Protein AF-A0A965PE40-F1 (afdb_monomer_lite)

Structure (mmCIF, N/CA/C/O backbone):
data_AF-A0A965PE40-F1
#
_entry.id   AF-A0A965PE40-F1
#
loop_
_atom_site.group_PDB
_atom_site.id
_atom_site.type_symbol
_atom_site.label_atom_id
_atom_site.label_alt_id
_atom_site.label_comp_id
_atom_site.label_asym_id
_atom_site.label_entity_id
_atom_site.label_seq_id
_atom_site.pdbx_PDB_ins_code
_atom_site.Cartn_x
_atom_site.Cartn_y
_atom_site.Cartn_z
_atom_site.occupancy
_atom_site.B_iso_or_equiv
_atom_site.auth_seq_id
_atom_site.auth_comp_id
_atom_site.auth_asym_id
_atom_site.auth_atom_id
_atom_site.pdbx_PDB_model_num
ATOM 1 N N . SER A 1 1 ? 13.606 -40.216 -6.455 1.00 33.75 1 SER A N 1
ATOM 2 C CA . SER A 1 1 ? 15.062 -40.008 -6.397 1.00 33.75 1 SER A CA 1
ATOM 3 C C . SER A 1 1 ? 15.346 -38.527 -6.291 1.00 33.75 1 SER A C 1
ATOM 5 O O . SER A 1 1 ? 14.982 -37.797 -7.201 1.00 33.75 1 SER A O 1
ATOM 7 N N . ALA A 1 2 ? 15.899 -38.077 -5.164 1.00 34.16 2 ALA A N 1
ATOM 8 C CA . ALA A 1 2 ? 16.309 -36.691 -4.970 1.00 34.16 2 ALA A CA 1
ATOM 9 C C . ALA A 1 2 ? 17.642 -36.482 -5.692 1.00 34.16 2 ALA A C 1
ATOM 11 O O . ALA A 1 2 ? 18.663 -37.043 -5.298 1.00 34.16 2 ALA A O 1
ATOM 12 N N . THR A 1 3 ? 17.616 -35.742 -6.794 1.00 34.94 3 THR A N 1
ATOM 13 C CA . THR A 1 3 ? 18.822 -35.338 -7.509 1.00 34.94 3 THR A CA 1
ATOM 14 C C . THR A 1 3 ? 19.594 -34.391 -6.597 1.00 34.94 3 THR A C 1
ATOM 16 O O . THR A 1 3 ? 19.111 -33.303 -6.288 1.00 34.94 3 THR A O 1
ATOM 19 N N . ALA A 1 4 ? 20.764 -34.813 -6.119 1.00 36.50 4 ALA A N 1
ATOM 20 C CA . ALA A 1 4 ? 21.669 -33.935 -5.395 1.00 36.50 4 ALA A CA 1
ATOM 21 C C . ALA A 1 4 ? 22.080 -32.796 -6.339 1.00 36.50 4 ALA A C 1
ATOM 23 O O . ALA A 1 4 ? 22.764 -33.028 -7.336 1.00 36.50 4 ALA A O 1
ATOM 24 N N . ILE A 1 5 ? 21.608 -31.580 -6.065 1.00 51.47 5 ILE A N 1
ATOM 25 C CA . ILE A 1 5 ? 22.045 -30.384 -6.782 1.00 51.47 5 ILE A CA 1
ATOM 26 C C . ILE A 1 5 ? 23.513 -30.190 -6.406 1.00 51.47 5 ILE A C 1
ATOM 28 O O . ILE A 1 5 ? 23.823 -29.921 -5.246 1.00 51.47 5 ILE A O 1
ATOM 32 N N . ALA A 1 6 ? 24.417 -30.388 -7.365 1.00 49.59 6 ALA A N 1
ATOM 33 C CA . ALA A 1 6 ? 25.820 -30.052 -7.182 1.00 49.59 6 ALA A CA 1
ATOM 34 C C . ALA A 1 6 ? 25.908 -28.561 -6.830 1.00 49.59 6 ALA A C 1
ATOM 36 O O . ALA A 1 6 ? 25.465 -27.710 -7.599 1.00 49.59 6 ALA A O 1
ATOM 37 N N . THR A 1 7 ? 26.420 -28.246 -5.643 1.00 57.16 7 THR A N 1
ATOM 38 C CA . THR A 1 7 ? 26.628 -26.863 -5.214 1.00 57.16 7 THR A CA 1
ATOM 39 C C . THR A 1 7 ? 27.772 -26.263 -6.019 1.00 57.16 7 THR A C 1
ATOM 41 O O . THR A 1 7 ? 28.935 -26.592 -5.786 1.00 57.16 7 THR A O 1
ATOM 44 N N . GLU A 1 8 ? 27.433 -25.400 -6.973 1.00 68.88 8 GLU A N 1
ATOM 45 C CA . GLU A 1 8 ? 28.390 -24.525 -7.643 1.00 68.88 8 GLU A CA 1
ATOM 46 C C . GLU A 1 8 ? 29.081 -23.624 -6.594 1.00 68.88 8 GLU A C 1
ATOM 48 O O . GLU A 1 8 ? 28.417 -23.153 -5.661 1.00 68.88 8 GLU A O 1
ATOM 53 N N . PRO A 1 9 ? 30.406 -23.396 -6.673 1.00 79.56 9 PRO A N 1
ATOM 54 C CA . PRO A 1 9 ? 31.090 -22.497 -5.750 1.00 79.56 9 PRO A CA 1
ATOM 55 C C . PRO A 1 9 ? 30.528 -21.074 -5.852 1.00 79.56 9 PRO A C 1
ATOM 57 O O . PRO A 1 9 ? 30.419 -20.529 -6.946 1.00 79.56 9 PRO A O 1
ATOM 60 N N . ALA A 1 10 ? 30.259 -20.425 -4.714 1.00 77.31 10 ALA A N 1
ATOM 61 C CA . ALA A 1 10 ? 29.700 -19.066 -4.685 1.00 77.31 10 ALA A CA 1
ATOM 62 C C . ALA A 1 10 ? 30.517 -18.045 -5.504 1.00 77.31 10 ALA A C 1
ATOM 64 O O . ALA A 1 10 ? 29.945 -17.139 -6.103 1.00 77.31 10 ALA A O 1
ATOM 65 N N . ALA A 1 11 ? 31.843 -18.218 -5.569 1.00 76.88 11 ALA A N 1
ATOM 66 C CA . ALA A 1 11 ? 32.729 -17.389 -6.384 1.00 76.88 11 ALA A CA 1
ATOM 67 C C . ALA A 1 11 ? 32.366 -17.434 -7.878 1.00 76.88 11 ALA A C 1
ATOM 69 O O . ALA A 1 11 ? 32.306 -16.394 -8.521 1.00 76.88 11 ALA A O 1
ATOM 70 N N . GLN A 1 12 ? 32.034 -18.614 -8.406 1.00 82.50 12 GLN A N 1
ATOM 71 C CA . GLN A 1 12 ? 31.667 -18.790 -9.810 1.00 82.50 12 GLN A CA 1
ATOM 72 C C . GLN A 1 12 ? 30.329 -18.106 -10.135 1.00 82.50 12 GLN A C 1
ATOM 74 O O . GLN A 1 12 ? 30.202 -17.443 -11.164 1.00 82.50 12 GLN A O 1
ATOM 79 N N . THR A 1 13 ? 29.353 -18.186 -9.224 1.00 82.12 13 THR A N 1
ATOM 80 C CA . THR A 1 13 ? 28.073 -17.472 -9.359 1.00 82.12 13 THR A CA 1
ATOM 81 C C . THR A 1 13 ? 28.263 -15.950 -9.331 1.00 82.12 13 THR A C 1
ATOM 83 O O . THR A 1 13 ? 27.666 -15.241 -10.142 1.00 82.12 13 THR A O 1
ATOM 86 N N . ILE A 1 14 ? 29.111 -15.441 -8.430 1.00 83.69 14 ILE A N 1
ATOM 87 C CA . ILE A 1 14 ? 29.433 -14.008 -8.326 1.00 83.69 14 ILE A CA 1
ATOM 88 C C . ILE A 1 14 ? 30.148 -13.520 -9.592 1.00 83.69 14 ILE A C 1
ATOM 90 O O . ILE A 1 14 ? 29.785 -12.480 -10.143 1.00 83.69 14 ILE A O 1
ATOM 94 N N . ASP A 1 15 ? 31.122 -14.280 -10.092 1.00 84.69 15 ASP A N 1
ATOM 95 C CA . ASP A 1 15 ? 31.857 -13.938 -11.310 1.00 84.69 15 ASP A CA 1
ATOM 96 C C . ASP A 1 15 ? 30.938 -13.853 -12.531 1.00 84.69 15 ASP A C 1
ATOM 98 O O . ASP A 1 15 ? 31.086 -12.940 -13.351 1.00 84.69 15 ASP A O 1
ATOM 102 N N . TRP A 1 16 ? 29.958 -14.755 -12.631 1.00 84.62 16 TRP A N 1
ATOM 103 C CA . TRP A 1 16 ? 28.952 -14.718 -13.689 1.00 84.62 16 TRP A CA 1
ATOM 104 C C . TRP A 1 16 ? 28.072 -13.464 -13.611 1.00 84.62 16 TRP A C 1
ATOM 106 O O . TRP A 1 16 ? 27.898 -12.783 -14.621 1.00 84.62 16 TRP A O 1
ATOM 116 N N . MET A 1 17 ? 27.579 -13.099 -12.420 1.00 85.81 17 MET A N 1
ATOM 117 C CA . MET A 1 17 ? 26.791 -11.870 -12.236 1.00 85.81 17 MET A CA 1
ATOM 118 C C . MET A 1 17 ? 27.599 -10.610 -12.572 1.00 85.81 17 MET A C 1
ATOM 120 O O . MET A 1 17 ? 27.109 -9.733 -13.277 1.00 85.81 17 MET A O 1
ATOM 124 N N . ASN A 1 18 ? 28.865 -10.547 -12.154 1.00 84.88 18 ASN A N 1
ATOM 125 C CA . ASN A 1 18 ? 29.752 -9.427 -12.476 1.00 84.88 18 ASN A CA 1
ATOM 126 C C . ASN A 1 18 ? 30.078 -9.347 -13.977 1.00 84.88 18 ASN A C 1
ATOM 128 O O . ASN A 1 18 ? 30.309 -8.265 -14.514 1.00 84.88 18 ASN A O 1
ATOM 132 N N . ALA A 1 19 ? 30.127 -10.483 -14.678 1.00 86.00 19 ALA A N 1
ATOM 133 C CA . ALA A 1 19 ? 30.361 -10.505 -16.120 1.00 86.00 19 ALA A CA 1
ATOM 134 C C . ALA A 1 19 ? 29.195 -9.907 -16.919 1.00 86.00 19 ALA A C 1
ATOM 136 O O . ALA A 1 19 ? 29.431 -9.330 -17.979 1.00 86.00 19 ALA A O 1
ATOM 137 N N . ILE A 1 20 ? 27.966 -10.024 -16.413 1.00 86.38 20 ILE A N 1
ATOM 138 C CA . ILE A 1 20 ? 26.777 -9.408 -17.011 1.00 86.38 20 ILE A CA 1
ATOM 139 C C . ILE A 1 20 ? 26.869 -7.887 -16.936 1.00 86.38 20 ILE A C 1
ATOM 141 O O . ILE A 1 20 ? 26.683 -7.228 -17.954 1.00 86.38 20 ILE A O 1
ATOM 145 N N . ASP A 1 21 ? 27.199 -7.353 -15.760 1.00 84.25 21 ASP A N 1
ATOM 146 C CA . ASP A 1 21 ? 27.329 -5.910 -15.534 1.00 84.25 21 ASP A CA 1
ATOM 147 C C . ASP A 1 21 ? 28.381 -5.291 -16.467 1.00 84.25 21 ASP A C 1
ATOM 149 O O . ASP A 1 21 ? 28.086 -4.373 -17.227 1.00 84.25 21 ASP A O 1
ATOM 153 N N . ARG A 1 22 ? 29.572 -5.902 -16.544 1.00 85.19 22 ARG A N 1
ATOM 154 C CA . ARG A 1 22 ? 30.643 -5.456 -17.454 1.00 85.19 22 ARG A CA 1
ATOM 155 C C . ARG A 1 22 ? 30.243 -5.449 -18.931 1.00 85.19 22 ARG A C 1
ATOM 157 O O . ARG A 1 22 ? 30.749 -4.634 -19.692 1.00 85.19 22 ARG A O 1
ATOM 164 N N . ARG A 1 23 ? 29.373 -6.371 -19.350 1.00 89.19 23 ARG A N 1
ATOM 165 C CA . ARG A 1 23 ? 28.920 -6.487 -20.745 1.00 89.19 23 ARG A CA 1
ATOM 166 C C . ARG A 1 23 ? 27.734 -5.592 -21.078 1.00 89.19 23 ARG A C 1
ATOM 168 O O . ARG A 1 23 ? 27.427 -5.444 -22.258 1.00 89.19 23 ARG A O 1
ATOM 175 N N . ALA A 1 24 ? 27.059 -5.019 -20.083 1.00 90.00 24 ALA A N 1
ATOM 176 C CA . ALA A 1 24 ? 25.873 -4.205 -20.315 1.00 90.00 24 ALA A CA 1
ATOM 177 C C . ALA A 1 24 ? 26.191 -3.005 -21.222 1.00 90.00 24 ALA A C 1
ATOM 179 O O . ALA A 1 24 ? 25.500 -2.799 -22.219 1.00 90.00 24 ALA A O 1
ATOM 180 N N . ASP A 1 25 ? 27.283 -2.290 -20.943 1.00 90.25 25 ASP A N 1
ATOM 181 C CA . ASP A 1 25 ? 27.706 -1.130 -21.736 1.00 90.25 25 ASP A CA 1
ATOM 182 C C . ASP A 1 25 ? 28.094 -1.508 -23.171 1.00 90.25 25 ASP A C 1
ATOM 184 O O . ASP A 1 25 ? 27.721 -0.811 -24.115 1.00 90.25 25 ASP A O 1
ATOM 188 N N . GLU A 1 26 ? 28.781 -2.639 -23.357 1.00 90.75 26 GLU A N 1
ATOM 189 C CA . GLU A 1 26 ? 29.145 -3.155 -24.685 1.00 90.75 26 GLU A CA 1
ATOM 190 C C . GLU A 1 26 ? 27.895 -3.488 -25.514 1.00 90.75 26 GLU A C 1
ATOM 192 O O . GLU A 1 26 ? 27.811 -3.139 -26.693 1.00 90.75 26 GLU A O 1
ATOM 197 N N . ILE A 1 27 ? 26.896 -4.127 -24.892 1.00 91.94 27 ILE A N 1
ATOM 198 C CA . ILE A 1 27 ? 25.618 -4.442 -25.542 1.00 91.94 27 ILE A CA 1
ATOM 199 C C . ILE A 1 27 ? 24.896 -3.152 -25.935 1.00 91.94 27 ILE A C 1
ATOM 201 O O . ILE A 1 27 ? 24.440 -3.050 -27.071 1.00 91.94 27 ILE A O 1
ATOM 205 N N . ILE A 1 28 ? 24.820 -2.167 -25.030 1.00 93.50 28 ILE A N 1
ATOM 206 C CA . ILE A 1 28 ? 24.155 -0.876 -25.269 1.00 93.50 28 ILE A CA 1
ATOM 207 C C . ILE A 1 28 ? 24.818 -0.122 -26.427 1.00 93.50 28 ILE A C 1
ATOM 209 O O . ILE A 1 28 ? 24.119 0.383 -27.305 1.00 93.50 28 ILE A O 1
ATOM 213 N N . GLN A 1 29 ? 26.151 -0.070 -26.457 1.00 94.75 29 GLN A N 1
ATOM 214 C CA . GLN A 1 29 ? 26.907 0.608 -27.515 1.00 94.75 29 GLN A CA 1
ATOM 215 C C . GLN A 1 29 ? 26.738 -0.056 -28.882 1.00 94.75 29 GLN A C 1
ATOM 217 O O . GLN A 1 29 ? 26.751 0.641 -29.892 1.00 94.75 29 GLN A O 1
ATOM 222 N N . ALA A 1 30 ? 26.545 -1.377 -28.921 1.00 93.88 30 ALA A N 1
ATOM 223 C CA . ALA A 1 30 ? 26.338 -2.117 -30.160 1.00 93.88 30 ALA A CA 1
ATOM 224 C C . ALA A 1 30 ? 24.904 -2.007 -30.715 1.00 93.88 30 ALA A C 1
ATOM 226 O O . ALA A 1 30 ? 24.696 -2.344 -31.878 1.00 93.88 30 ALA A O 1
ATOM 227 N N . LEU A 1 31 ? 23.913 -1.549 -29.932 1.00 94.81 31 LEU A N 1
ATOM 228 C CA . LEU A 1 31 ? 22.501 -1.486 -30.357 1.00 94.81 31 LEU A CA 1
ATOM 229 C C . LEU A 1 31 ? 22.252 -0.733 -31.679 1.00 94.81 31 LEU A C 1
ATOM 231 O O . LEU A 1 31 ? 21.435 -1.224 -32.454 1.00 94.81 31 LEU A O 1
ATOM 235 N N . PRO A 1 32 ? 22.910 0.407 -31.989 1.00 96.00 32 PRO A N 1
ATOM 236 C CA . PRO A 1 32 ? 22.674 1.131 -33.242 1.00 96.00 32 PRO A CA 1
ATOM 237 C C . PRO A 1 32 ? 23.040 0.340 -34.505 1.00 96.00 32 PRO A C 1
ATOM 239 O O . PRO A 1 32 ? 22.549 0.659 -35.584 1.00 96.00 32 PRO A O 1
ATOM 242 N N . GLU A 1 33 ? 23.909 -0.665 -34.378 1.00 95.62 33 GLU A N 1
ATOM 243 C CA . GLU A 1 33 ? 24.370 -1.510 -35.486 1.00 95.62 33 GLU A CA 1
ATOM 244 C C . GLU A 1 33 ? 23.540 -2.796 -35.631 1.00 95.62 33 GLU A C 1
ATOM 246 O O . GLU A 1 33 ? 23.757 -3.575 -36.559 1.00 95.62 33 GLU A O 1
ATOM 251 N N . ARG A 1 34 ? 22.595 -3.035 -34.714 1.00 95.00 34 ARG A N 1
ATOM 252 C CA . ARG A 1 34 ? 21.732 -4.218 -34.701 1.00 95.00 34 ARG A CA 1
ATOM 253 C C . ARG A 1 34 ? 20.476 -4.003 -35.529 1.00 95.00 34 ARG A C 1
ATOM 255 O O . ARG A 1 34 ? 19.959 -2.895 -35.658 1.00 95.00 34 ARG A O 1
ATOM 262 N N . THR A 1 35 ? 19.955 -5.101 -36.051 1.00 96.88 35 THR A N 1
ATOM 263 C CA . THR A 1 35 ? 18.633 -5.131 -36.677 1.00 96.88 35 THR A CA 1
ATOM 264 C C . THR A 1 35 ? 17.526 -4.946 -35.636 1.00 96.88 35 THR A C 1
ATOM 266 O O . THR A 1 35 ? 17.712 -5.211 -34.449 1.00 96.88 35 THR A O 1
ATOM 269 N N . GLU A 1 36 ? 16.343 -4.515 -36.077 1.00 95.00 36 GLU A N 1
ATOM 270 C CA . GLU A 1 36 ? 15.179 -4.355 -35.194 1.00 95.00 36 GLU A CA 1
ATOM 271 C C . GLU A 1 36 ? 14.802 -5.668 -34.485 1.00 95.00 36 GLU A C 1
ATOM 273 O O . GLU A 1 36 ? 14.504 -5.665 -33.291 1.00 95.00 36 GLU A O 1
ATOM 278 N N . GLU A 1 37 ? 14.889 -6.796 -35.194 1.00 95.94 37 GLU A N 1
ATOM 279 C CA . GLU A 1 37 ? 14.643 -8.132 -34.644 1.00 95.94 37 GLU A CA 1
ATOM 280 C C . GLU A 1 37 ? 15.636 -8.473 -33.522 1.00 95.94 37 GLU A C 1
ATOM 282 O O . GLU A 1 37 ? 15.218 -8.807 -32.413 1.00 95.94 37 GLU A O 1
ATOM 287 N N . GLU A 1 38 ? 16.940 -8.277 -33.749 1.00 94.00 38 GLU A N 1
ATOM 288 C CA . GLU A 1 38 ? 17.966 -8.480 -32.717 1.00 94.00 38 GLU A CA 1
ATOM 289 C C . GLU A 1 38 ? 17.752 -7.565 -31.502 1.00 94.00 38 GLU A C 1
ATOM 291 O O . GLU A 1 38 ? 17.915 -7.999 -30.361 1.00 94.00 38 GLU A O 1
ATOM 296 N N . VAL A 1 39 ? 17.360 -6.303 -31.709 1.00 95.00 39 VAL A N 1
ATOM 297 C CA . VAL A 1 39 ? 17.067 -5.368 -30.608 1.00 95.00 39 VAL A CA 1
ATOM 298 C C . VAL A 1 39 ? 15.892 -5.870 -29.762 1.00 95.00 39 VAL A C 1
ATOM 300 O O . VAL A 1 39 ? 15.946 -5.804 -28.529 1.00 95.00 39 VAL A O 1
ATOM 303 N N . LEU A 1 40 ? 14.843 -6.407 -30.391 1.00 91.69 40 LEU A N 1
ATOM 304 C CA . LEU A 1 40 ? 13.700 -6.991 -29.686 1.00 91.69 40 LEU A CA 1
ATOM 305 C C . LEU A 1 40 ? 14.086 -8.263 -28.916 1.00 91.69 40 LEU A C 1
ATOM 307 O O . LEU A 1 40 ? 13.674 -8.424 -27.762 1.00 91.69 40 LEU A O 1
ATOM 311 N N . GLU A 1 41 ? 14.907 -9.138 -29.497 1.00 91.19 41 GLU A N 1
ATOM 312 C CA . GLU A 1 41 ? 15.414 -10.339 -28.822 1.00 91.19 41 GLU A CA 1
ATOM 313 C C . GLU A 1 41 ? 16.302 -10.003 -27.617 1.00 91.19 41 GLU A C 1
ATOM 315 O O . GLU A 1 41 ? 16.133 -10.577 -26.532 1.00 91.19 41 GLU A O 1
ATOM 320 N N . ILE A 1 42 ? 17.206 -9.029 -27.772 1.00 91.88 42 ILE A N 1
ATOM 321 C CA . ILE A 1 42 ? 18.055 -8.518 -26.689 1.00 91.88 42 ILE A CA 1
ATOM 322 C C . ILE A 1 42 ? 17.179 -7.938 -25.576 1.00 91.88 42 ILE A C 1
ATOM 324 O O . ILE A 1 42 ? 17.382 -8.261 -24.404 1.00 91.88 42 ILE A O 1
ATOM 328 N N . ARG A 1 43 ? 16.156 -7.143 -25.920 1.00 91.19 43 ARG A N 1
ATOM 329 C CA . ARG A 1 43 ? 15.202 -6.586 -24.950 1.00 91.19 43 ARG A CA 1
ATOM 330 C C . ARG A 1 43 ? 14.480 -7.683 -24.167 1.00 91.19 43 ARG A C 1
ATOM 332 O O . ARG A 1 43 ? 14.412 -7.603 -22.941 1.00 91.19 43 ARG A O 1
ATOM 339 N N . ASN A 1 44 ? 13.950 -8.701 -24.842 1.00 85.81 44 ASN A N 1
ATOM 340 C CA . ASN A 1 44 ? 13.231 -9.800 -24.191 1.00 85.81 44 ASN A CA 1
ATOM 341 C C . ASN A 1 44 ? 14.158 -10.623 -23.279 1.00 85.81 44 ASN A C 1
ATOM 343 O O . ASN A 1 44 ? 13.788 -10.962 -22.153 1.00 85.81 44 ASN A O 1
ATOM 347 N N . SER A 1 45 ? 15.395 -10.864 -23.719 1.00 87.19 45 SER A N 1
ATOM 348 C CA . SER A 1 45 ? 16.419 -11.555 -22.927 1.00 87.19 45 SER A CA 1
ATOM 349 C C . SER A 1 45 ? 16.827 -10.752 -21.686 1.00 87.19 45 SER A C 1
ATOM 351 O O . SER A 1 45 ? 16.910 -11.306 -20.588 1.00 87.19 45 SER A O 1
ATOM 353 N N . ALA A 1 46 ? 17.008 -9.435 -21.826 1.00 88.81 46 ALA A N 1
ATOM 354 C CA . ALA A 1 46 ? 17.311 -8.538 -20.713 1.00 88.81 46 ALA A CA 1
ATOM 355 C C . ALA A 1 46 ? 16.167 -8.488 -19.684 1.00 88.81 46 ALA A C 1
ATOM 357 O O . ALA A 1 46 ? 16.422 -8.505 -18.479 1.00 88.81 46 ALA A O 1
ATOM 358 N N . ARG A 1 47 ? 14.903 -8.503 -20.134 1.00 85.38 47 ARG A N 1
ATOM 359 C CA . ARG A 1 47 ? 13.729 -8.584 -19.245 1.00 85.38 47 ARG A CA 1
ATOM 360 C C . ARG A 1 47 ? 13.700 -9.895 -18.453 1.00 85.38 47 ARG A C 1
ATOM 362 O O . ARG A 1 47 ? 13.540 -9.870 -17.231 1.00 85.38 47 ARG A O 1
ATOM 369 N N . ALA A 1 48 ? 13.933 -11.031 -19.113 1.00 83.50 48 ALA A N 1
ATOM 370 C CA . ALA A 1 48 ? 14.018 -12.334 -18.451 1.00 83.50 48 ALA A CA 1
ATOM 371 C C . ALA A 1 48 ? 15.157 -12.394 -17.416 1.00 83.50 48 ALA A C 1
ATOM 373 O O . ALA A 1 48 ? 14.976 -12.939 -16.322 1.00 83.50 48 ALA A O 1
ATOM 374 N N . LEU A 1 49 ? 16.308 -11.795 -17.733 1.00 86.62 49 LEU A N 1
ATOM 375 C CA . LEU A 1 49 ? 17.433 -11.672 -16.812 1.00 86.62 49 LEU A CA 1
ATOM 376 C C . LEU A 1 49 ? 17.089 -10.791 -15.603 1.00 86.62 49 LEU A C 1
ATOM 378 O O . LEU A 1 49 ? 17.336 -11.197 -14.469 1.00 86.62 49 LEU A O 1
ATOM 382 N N . GLY A 1 50 ? 16.471 -9.628 -15.825 1.00 88.06 50 GLY A N 1
ATOM 383 C CA . GLY A 1 50 ? 16.007 -8.748 -14.751 1.00 88.06 50 GLY A CA 1
ATOM 384 C C . GLY A 1 50 ? 15.034 -9.457 -13.808 1.00 88.06 50 GLY A C 1
ATOM 385 O O . GLY A 1 50 ? 15.164 -9.345 -12.587 1.00 88.06 50 GLY A O 1
ATOM 386 N N . ARG A 1 51 ? 14.120 -10.268 -14.362 1.00 85.88 51 ARG A N 1
ATOM 387 C CA . ARG A 1 51 ? 13.215 -11.119 -13.579 1.00 85.88 51 ARG A CA 1
ATOM 388 C C . ARG A 1 51 ? 13.975 -12.111 -12.699 1.00 85.88 51 ARG A C 1
ATOM 390 O O . ARG A 1 51 ? 13.697 -12.221 -11.508 1.00 85.88 51 ARG A O 1
ATOM 397 N N . ALA A 1 52 ? 14.942 -12.827 -13.270 1.00 86.00 52 ALA A N 1
ATOM 398 C CA . ALA A 1 52 ? 15.760 -13.779 -12.524 1.00 86.00 52 ALA A CA 1
ATOM 399 C C . ALA A 1 52 ? 16.580 -13.094 -11.416 1.00 86.00 52 ALA A C 1
ATOM 401 O O . ALA A 1 52 ? 16.624 -13.593 -10.291 1.00 86.00 52 ALA A O 1
ATOM 402 N N . ALA A 1 53 ? 17.171 -11.934 -11.706 1.00 89.44 53 ALA A N 1
ATOM 403 C CA . ALA A 1 53 ? 18.015 -11.194 -10.775 1.00 89.44 53 ALA A CA 1
ATOM 404 C C . ALA A 1 53 ? 17.260 -10.785 -9.500 1.00 89.44 53 ALA A C 1
ATOM 406 O O . ALA A 1 53 ? 17.708 -11.107 -8.398 1.00 89.44 53 ALA A O 1
ATOM 407 N N . TRP A 1 54 ? 16.080 -10.160 -9.620 1.00 91.06 54 TRP A N 1
ATOM 408 C CA . TRP A 1 54 ? 15.330 -9.729 -8.430 1.00 91.06 54 TRP A CA 1
ATOM 409 C C . TRP A 1 54 ? 14.800 -10.908 -7.601 1.00 91.06 54 TRP A C 1
ATOM 411 O O . TRP A 1 54 ? 14.597 -10.788 -6.392 1.00 91.06 54 TRP A O 1
ATOM 421 N N . ARG A 1 55 ? 14.581 -12.073 -8.222 1.00 89.19 55 ARG A N 1
ATOM 422 C CA . ARG A 1 55 ? 14.196 -13.298 -7.505 1.00 89.19 55 ARG A CA 1
ATOM 423 C C . ARG A 1 55 ? 15.352 -13.871 -6.698 1.00 89.19 55 ARG A C 1
ATOM 425 O O . ARG A 1 55 ? 15.134 -14.334 -5.582 1.00 89.19 55 ARG A O 1
ATOM 432 N N . ILE A 1 56 ? 16.560 -13.853 -7.263 1.00 89.81 56 ILE A N 1
ATOM 433 C CA . ILE A 1 56 ? 17.774 -14.265 -6.552 1.00 89.81 56 ILE A CA 1
ATOM 434 C C . ILE A 1 56 ? 18.016 -13.322 -5.371 1.00 89.81 56 ILE A C 1
ATOM 436 O O . ILE A 1 56 ? 18.233 -13.802 -4.264 1.00 89.81 56 ILE A O 1
ATOM 440 N N . GLU A 1 57 ? 17.872 -12.007 -5.570 1.00 91.31 57 GLU A N 1
ATOM 441 C CA . GLU A 1 57 ? 17.890 -11.006 -4.491 1.00 91.31 57 GLU A CA 1
ATOM 442 C C . GLU A 1 57 ? 16.893 -11.379 -3.375 1.00 91.31 57 GLU A C 1
ATOM 444 O O . GLU A 1 57 ? 17.267 -11.468 -2.207 1.00 91.31 57 GLU A O 1
ATOM 449 N N . ALA A 1 58 ? 15.644 -11.701 -3.731 1.00 90.88 58 ALA A N 1
ATOM 450 C CA . ALA A 1 58 ? 14.619 -12.099 -2.767 1.00 90.88 58 ALA A CA 1
ATOM 451 C C . ALA A 1 58 ? 14.948 -13.390 -1.994 1.00 90.88 58 ALA A C 1
ATOM 453 O O . ALA A 1 58 ? 14.671 -13.481 -0.795 1.00 90.88 58 ALA A O 1
ATOM 454 N N . ALA A 1 59 ? 15.557 -14.374 -2.660 1.00 89.12 59 ALA A N 1
ATOM 455 C CA . ALA A 1 59 ? 16.019 -15.608 -2.029 1.00 89.12 59 ALA A CA 1
ATOM 456 C C . ALA A 1 59 ? 17.210 -15.366 -1.088 1.00 89.12 59 ALA A C 1
ATOM 458 O O . ALA A 1 59 ? 17.246 -15.912 0.017 1.00 89.12 59 ALA A O 1
ATOM 459 N N . CYS A 1 60 ? 18.155 -14.509 -1.485 1.00 89.94 60 CYS A N 1
ATOM 460 C CA . CYS A 1 60 ? 19.262 -14.079 -0.635 1.00 89.94 60 CYS A CA 1
ATOM 461 C C . CYS A 1 60 ? 18.746 -13.386 0.632 1.00 89.94 60 CYS A C 1
ATOM 463 O O . CYS A 1 60 ? 19.168 -13.749 1.729 1.00 89.94 60 CYS A O 1
ATOM 465 N N . ASP A 1 61 ? 17.786 -12.467 0.507 1.00 89.62 61 ASP A N 1
ATOM 466 C CA . ASP A 1 61 ? 17.186 -11.775 1.653 1.00 89.62 61 ASP A CA 1
ATOM 467 C C . ASP A 1 61 ? 16.444 -12.729 2.597 1.00 89.62 61 ASP A C 1
ATOM 469 O O . ASP A 1 61 ? 16.555 -12.609 3.820 1.00 89.62 61 ASP A O 1
ATOM 473 N N . ALA A 1 62 ? 15.732 -13.725 2.061 1.00 87.81 62 ALA A N 1
ATOM 474 C CA . ALA A 1 62 ? 15.129 -14.777 2.878 1.00 87.81 62 ALA A CA 1
ATOM 475 C C . ALA A 1 62 ? 16.189 -15.585 3.644 1.00 87.81 62 ALA A C 1
ATOM 477 O O . ALA A 1 62 ? 16.054 -15.771 4.856 1.00 87.81 62 ALA A O 1
ATOM 478 N N . ALA A 1 63 ? 17.270 -15.990 2.970 1.00 86.12 63 ALA A N 1
ATOM 479 C CA . ALA A 1 63 ? 18.374 -16.720 3.587 1.00 86.12 63 ALA A CA 1
ATOM 480 C C . ALA A 1 63 ? 19.102 -15.891 4.660 1.00 86.12 63 ALA A C 1
ATOM 482 O O . ALA A 1 63 ? 19.500 -16.435 5.693 1.00 86.12 63 ALA A O 1
ATOM 483 N N . ILE A 1 64 ? 19.254 -14.579 4.452 1.00 82.50 64 ILE A N 1
ATOM 484 C CA . ILE A 1 64 ? 19.776 -13.642 5.456 1.00 82.50 64 ILE A CA 1
ATOM 485 C C . ILE A 1 64 ? 18.863 -13.641 6.687 1.00 82.50 64 ILE A C 1
ATOM 487 O O . ILE A 1 64 ? 19.351 -13.848 7.799 1.00 82.50 64 ILE A O 1
ATOM 491 N N . LEU A 1 65 ? 17.545 -13.478 6.512 1.00 81.44 65 LEU A N 1
ATOM 492 C CA . LEU A 1 65 ? 16.596 -13.484 7.633 1.00 81.44 65 LEU A CA 1
ATOM 493 C C . LEU A 1 65 ? 16.597 -14.804 8.411 1.00 81.44 65 LEU A C 1
ATOM 495 O O . LEU A 1 65 ? 16.510 -14.784 9.640 1.00 81.44 65 LEU A O 1
ATOM 499 N N . ASP A 1 66 ? 16.709 -15.944 7.729 1.00 80.44 66 ASP A N 1
ATOM 500 C CA . ASP A 1 66 ? 16.733 -17.249 8.395 1.00 80.44 66 ASP A CA 1
ATOM 501 C C . ASP A 1 66 ? 18.009 -17.472 9.208 1.00 80.44 66 ASP A C 1
ATOM 503 O O . ASP A 1 66 ? 17.943 -18.035 10.302 1.00 80.44 66 ASP A O 1
ATOM 507 N N . ARG A 1 67 ? 19.153 -16.956 8.741 1.00 71.50 67 ARG A N 1
ATOM 508 C CA . ARG A 1 67 ? 20.421 -16.969 9.495 1.00 71.50 67 ARG A CA 1
ATOM 509 C C . ARG A 1 67 ? 20.391 -16.054 10.720 1.00 71.50 67 ARG A C 1
ATOM 511 O O . ARG A 1 67 ? 21.094 -16.317 11.690 1.00 71.50 67 ARG A O 1
ATOM 518 N N . VAL A 1 68 ? 19.580 -14.998 10.680 1.00 66.75 68 VAL A N 1
ATOM 519 C CA . VAL A 1 68 ? 19.441 -14.004 11.755 1.00 66.75 68 VAL A CA 1
ATOM 520 C C . VAL A 1 68 ? 18.474 -14.454 12.868 1.00 66.75 68 VAL A C 1
ATOM 522 O O . VAL A 1 68 ? 18.468 -13.867 13.951 1.00 66.75 68 VAL A O 1
ATOM 525 N N . ARG A 1 69 ? 17.670 -15.513 12.669 1.00 56.75 69 ARG A N 1
ATOM 526 C CA . ARG A 1 69 ? 16.738 -16.028 13.694 1.00 56.75 69 ARG A CA 1
ATOM 527 C C . ARG A 1 69 ? 17.470 -16.486 14.968 1.00 56.75 69 ARG A C 1
ATOM 529 O O . ARG A 1 69 ? 17.923 -17.623 15.078 1.00 56.75 69 ARG A O 1
ATOM 536 N N . LEU A 1 70 ? 17.508 -15.621 15.981 1.00 52.81 70 LEU A N 1
ATOM 537 C CA . LEU A 1 70 ? 17.930 -15.962 17.341 1.00 52.81 70 LEU A CA 1
ATOM 538 C C . LEU A 1 70 ? 16.830 -16.716 18.099 1.00 52.81 70 LEU A C 1
ATOM 540 O O . LEU A 1 70 ? 15.641 -16.425 17.971 1.00 52.81 70 LEU A O 1
ATOM 544 N N . LYS A 1 71 ? 17.241 -17.666 18.950 1.00 45.44 71 LYS A N 1
ATOM 545 C CA . LYS A 1 71 ? 16.371 -18.371 19.905 1.00 45.44 71 LYS A CA 1
ATOM 546 C C . LYS A 1 71 ? 15.879 -17.397 20.988 1.00 45.44 71 LYS A C 1
ATOM 548 O O . LYS A 1 71 ? 16.488 -17.293 22.048 1.00 45.44 71 LYS A O 1
ATOM 553 N N . GLY A 1 72 ? 14.781 -16.686 20.740 1.00 47.41 72 GLY A N 1
ATOM 554 C CA . GLY A 1 72 ? 14.157 -15.785 21.714 1.00 47.41 72 GLY A CA 1
ATOM 555 C C . GLY A 1 72 ? 12.632 -15.795 21.612 1.00 47.41 72 GLY A C 1
ATOM 556 O O . GLY A 1 72 ? 12.077 -15.619 20.533 1.00 47.41 72 GLY A O 1
ATOM 557 N N . GLY A 1 73 ? 11.949 -16.039 22.734 1.00 44.53 73 GLY A N 1
ATOM 558 C CA . GLY A 1 73 ? 10.487 -16.113 22.809 1.00 44.53 73 GLY A CA 1
ATOM 559 C C . GLY A 1 73 ? 9.778 -14.757 22.692 1.00 44.53 73 GLY A C 1
ATOM 560 O O . GLY A 1 73 ? 10.351 -13.699 22.956 1.00 44.53 73 GLY A O 1
ATOM 561 N N . ARG A 1 74 ? 8.493 -14.815 22.320 1.00 39.50 74 ARG A N 1
ATOM 562 C CA . ARG A 1 74 ? 7.578 -13.674 22.144 1.00 39.50 74 ARG A CA 1
ATOM 563 C C . ARG A 1 74 ? 7.543 -12.793 23.409 1.00 39.50 74 ARG A C 1
ATOM 565 O O . ARG A 1 74 ? 7.213 -13.290 24.479 1.00 39.50 74 ARG A O 1
ATOM 572 N N . GLY A 1 75 ? 7.850 -11.495 23.279 1.00 49.34 75 GLY A N 1
ATOM 573 C CA . GLY A 1 75 ? 7.640 -10.485 24.335 1.00 49.34 75 GLY A CA 1
ATOM 574 C C . GLY A 1 75 ? 8.884 -9.802 24.923 1.00 49.34 75 GLY A C 1
ATOM 575 O O . GLY A 1 75 ? 8.727 -8.890 25.731 1.00 49.34 75 GLY A O 1
ATOM 576 N N . LYS A 1 76 ? 10.110 -10.172 24.528 1.00 48.31 76 LYS A N 1
ATOM 577 C CA . LYS A 1 76 ? 11.316 -9.442 24.959 1.00 48.31 76 LYS A CA 1
ATOM 578 C C . LYS A 1 76 ? 11.610 -8.260 24.029 1.00 48.31 76 LYS A C 1
ATOM 580 O O . LYS A 1 76 ? 11.743 -8.445 22.823 1.00 48.31 76 LYS A O 1
ATOM 585 N N . ARG A 1 77 ? 11.717 -7.050 24.595 1.00 45.12 77 ARG A N 1
ATOM 586 C CA . ARG A 1 77 ? 12.351 -5.904 23.924 1.00 45.12 77 ARG A CA 1
ATOM 587 C C . ARG A 1 77 ? 13.844 -6.191 23.819 1.00 45.12 77 ARG A C 1
ATOM 589 O O . ARG A 1 77 ? 14.455 -6.590 24.805 1.00 45.12 77 ARG A O 1
ATOM 596 N N . ASP A 1 78 ? 14.389 -6.005 22.627 1.00 48.28 78 ASP A N 1
ATOM 597 C CA . ASP A 1 78 ? 15.817 -6.115 22.364 1.00 48.28 78 ASP A CA 1
ATOM 598 C C . ASP A 1 78 ? 16.518 -4.869 22.912 1.00 48.28 78 ASP A C 1
ATOM 600 O O . ASP A 1 78 ? 16.442 -3.792 22.325 1.00 48.28 78 ASP A O 1
ATOM 604 N N . VAL A 1 79 ? 17.079 -4.999 24.113 1.00 50.66 79 VAL A N 1
ATOM 605 C CA . VAL A 1 79 ? 17.781 -3.916 24.819 1.00 50.66 79 VAL A CA 1
ATOM 606 C C . VAL A 1 79 ? 19.249 -3.842 24.386 1.00 50.66 79 VAL A C 1
ATOM 608 O O . VAL A 1 79 ? 19.846 -2.775 24.471 1.00 50.66 79 VAL A O 1
ATOM 611 N N . ASP A 1 80 ? 19.796 -4.942 23.861 1.00 56.12 80 ASP A N 1
ATOM 612 C CA . ASP A 1 80 ? 21.228 -5.105 23.592 1.00 56.12 80 ASP A CA 1
ATOM 613 C C . ASP A 1 80 ? 21.593 -4.936 22.100 1.00 56.12 80 ASP A C 1
ATOM 615 O O . ASP A 1 80 ? 22.742 -5.151 21.725 1.00 56.12 80 ASP A O 1
ATOM 619 N N . GLU A 1 81 ? 20.629 -4.576 21.240 1.00 54.41 81 GLU A N 1
ATOM 620 C CA . GLU A 1 81 ? 20.779 -4.515 19.770 1.00 54.41 81 GLU A CA 1
ATOM 621 C C . GLU A 1 81 ? 21.245 -5.843 19.139 1.00 54.41 81 GLU A C 1
ATOM 623 O O . GLU A 1 81 ? 21.926 -5.869 18.112 1.00 54.41 81 GLU A O 1
ATOM 628 N N . VAL A 1 82 ? 20.873 -6.973 19.743 1.00 56.22 82 VAL A N 1
ATOM 629 C CA . VAL A 1 82 ? 21.268 -8.313 19.275 1.00 56.22 82 VAL A CA 1
ATOM 630 C C . VAL A 1 82 ? 20.144 -8.974 18.470 1.00 56.22 82 VAL A C 1
ATOM 632 O O . VAL A 1 82 ? 20.369 -9.960 17.785 1.00 56.22 82 VAL A O 1
ATOM 635 N N . GLY A 1 83 ? 18.925 -8.449 18.511 1.00 62.62 83 GLY A N 1
ATOM 636 C CA . GLY A 1 83 ? 17.725 -9.021 17.910 1.00 62.62 83 GLY A CA 1
ATOM 637 C C . GLY A 1 83 ? 17.671 -8.971 16.382 1.00 62.62 83 GLY A C 1
ATOM 638 O O . GLY A 1 83 ? 18.458 -8.309 15.704 1.00 62.62 83 GLY A O 1
ATOM 639 N N . VAL A 1 84 ? 16.667 -9.668 15.833 1.00 65.25 84 VAL A N 1
ATOM 640 C CA . VAL A 1 84 ? 16.451 -9.807 14.381 1.00 65.25 84 VAL A CA 1
ATOM 641 C C . VAL A 1 84 ? 16.404 -8.445 13.685 1.00 65.25 84 VAL A C 1
ATOM 643 O O . VAL A 1 84 ? 17.051 -8.261 12.662 1.00 65.25 84 VAL A O 1
ATOM 646 N N . ASP A 1 85 ? 15.725 -7.459 14.274 1.00 68.19 85 ASP A N 1
ATOM 647 C CA . ASP A 1 85 ? 15.635 -6.110 13.707 1.00 68.19 85 ASP A CA 1
ATOM 648 C C . ASP A 1 85 ? 16.978 -5.367 13.672 1.00 68.19 85 ASP A C 1
ATOM 650 O O . ASP A 1 85 ? 17.242 -4.643 12.711 1.00 68.19 85 ASP A O 1
ATOM 654 N N . ALA A 1 86 ? 17.832 -5.525 14.685 1.00 70.75 86 ALA A N 1
ATOM 655 C CA . ALA A 1 86 ? 19.141 -4.876 14.727 1.00 70.75 86 ALA A CA 1
ATOM 656 C C . ALA A 1 86 ? 20.098 -5.492 13.696 1.00 70.75 86 ALA A C 1
ATOM 658 O O . ALA A 1 86 ? 20.747 -4.775 12.931 1.00 70.75 86 ALA A O 1
ATOM 659 N N . ALA A 1 87 ? 20.099 -6.821 13.588 1.00 71.75 87 ALA A N 1
ATOM 660 C CA . ALA A 1 87 ? 20.856 -7.541 12.571 1.00 71.75 87 ALA A CA 1
ATOM 661 C C . ALA A 1 87 ? 20.379 -7.208 11.145 1.00 71.75 87 ALA A C 1
ATOM 663 O O . ALA A 1 87 ? 21.204 -6.943 10.272 1.00 71.75 87 ALA A O 1
ATOM 664 N N . VAL A 1 88 ? 19.064 -7.124 10.908 1.00 77.62 88 VAL A N 1
ATOM 665 C CA . VAL A 1 88 ? 18.519 -6.695 9.608 1.00 77.62 88 VAL A CA 1
ATOM 666 C C . VAL A 1 88 ? 18.882 -5.245 9.303 1.00 77.62 88 VAL A C 1
ATOM 668 O O . VAL A 1 88 ? 19.227 -4.944 8.167 1.00 77.62 88 VAL A O 1
ATOM 671 N N . ARG A 1 89 ? 18.863 -4.339 10.291 1.00 79.81 89 ARG A N 1
ATOM 672 C CA . ARG A 1 89 ? 19.317 -2.948 10.100 1.00 79.81 89 ARG A CA 1
ATOM 673 C C . ARG A 1 89 ? 20.789 -2.864 9.726 1.00 79.81 89 ARG A C 1
ATOM 675 O O . ARG A 1 89 ? 21.126 -2.072 8.853 1.00 79.81 89 ARG A O 1
ATOM 682 N N . LYS A 1 90 ? 21.641 -3.677 10.353 1.00 80.75 90 LYS A N 1
ATOM 683 C CA . LYS A 1 90 ? 23.066 -3.742 10.023 1.00 80.75 90 LYS A CA 1
ATOM 684 C C . LYS A 1 90 ? 23.279 -4.213 8.584 1.00 80.75 90 LYS A C 1
ATOM 686 O O . LYS A 1 90 ? 23.946 -3.523 7.823 1.00 80.75 90 LYS A O 1
ATOM 691 N N . VAL A 1 91 ? 22.646 -5.320 8.193 1.00 81.12 91 VAL A N 1
ATOM 692 C CA . VAL A 1 91 ? 22.730 -5.832 6.815 1.00 81.12 91 VAL A CA 1
ATOM 693 C C . VAL A 1 91 ? 22.167 -4.821 5.811 1.00 81.12 91 VAL A C 1
ATOM 695 O O . VAL A 1 91 ? 22.773 -4.570 4.777 1.00 81.12 91 VAL A O 1
ATOM 698 N N . ALA A 1 92 ? 21.038 -4.183 6.126 1.00 82.94 92 ALA A N 1
ATOM 699 C CA . ALA A 1 92 ? 20.446 -3.152 5.279 1.00 82.94 92 ALA A CA 1
ATOM 700 C C . ALA A 1 92 ? 21.386 -1.953 5.079 1.00 82.94 92 ALA A C 1
ATOM 702 O O . ALA A 1 92 ? 21.504 -1.453 3.963 1.00 82.94 92 ALA A O 1
ATOM 703 N N . ALA A 1 93 ? 22.086 -1.527 6.136 1.00 84.94 93 ALA A N 1
ATOM 704 C CA . ALA A 1 93 ? 23.083 -0.465 6.058 1.00 84.94 93 ALA A CA 1
ATOM 705 C C . ALA A 1 93 ? 24.294 -0.869 5.200 1.00 84.94 93 ALA A C 1
ATOM 707 O O . ALA A 1 93 ? 24.736 -0.070 4.380 1.00 84.94 93 ALA A O 1
ATOM 708 N N . GLU A 1 94 ? 24.792 -2.102 5.341 1.00 86.94 94 GLU A N 1
ATOM 709 C CA . GLU A 1 94 ? 25.895 -2.637 4.525 1.00 86.94 94 GLU A CA 1
ATOM 710 C C . GLU A 1 94 ? 25.528 -2.731 3.034 1.00 86.94 94 GLU A C 1
ATOM 712 O O . GLU A 1 94 ? 26.357 -2.442 2.175 1.00 86.94 94 GLU A O 1
ATOM 717 N N . LEU A 1 95 ? 24.277 -3.083 2.725 1.00 83.56 95 LEU A N 1
ATOM 718 C CA . LEU A 1 95 ? 23.758 -3.188 1.356 1.00 83.56 95 LEU A CA 1
ATOM 719 C C . LEU A 1 95 ? 23.234 -1.857 0.784 1.00 83.56 95 LEU A C 1
ATOM 721 O O . LEU A 1 95 ? 22.862 -1.803 -0.386 1.00 83.56 95 LEU A O 1
ATOM 725 N N . GLY A 1 96 ? 23.161 -0.789 1.586 1.00 85.69 96 GLY A N 1
ATOM 726 C CA . GLY A 1 96 ? 22.630 0.510 1.157 1.00 85.69 96 GLY A CA 1
ATOM 727 C C . GLY A 1 96 ? 21.119 0.527 0.880 1.00 85.69 96 GLY A C 1
ATOM 728 O O . GLY A 1 96 ? 20.646 1.341 0.088 1.00 85.69 96 GLY A O 1
ATOM 729 N N . VAL A 1 97 ? 20.342 -0.353 1.520 1.00 85.56 97 VAL A N 1
ATOM 730 C CA . VAL A 1 97 ? 18.883 -0.465 1.338 1.00 85.56 97 VAL A CA 1
ATOM 731 C C . VAL A 1 97 ? 18.122 -0.195 2.635 1.00 85.56 97 VAL A C 1
ATOM 733 O O . VAL A 1 97 ? 18.672 -0.202 3.732 1.00 85.56 97 VAL A O 1
ATOM 736 N N . ALA A 1 98 ? 16.811 0.034 2.539 1.00 84.56 98 ALA A N 1
ATOM 737 C CA . ALA A 1 98 ? 15.965 0.110 3.725 1.00 84.56 98 ALA A CA 1
ATOM 738 C C . ALA A 1 98 ? 15.719 -1.299 4.311 1.00 84.56 98 ALA A C 1
ATOM 740 O O . ALA A 1 98 ? 15.434 -2.221 3.546 1.00 84.56 98 ALA A O 1
ATOM 741 N N . PRO A 1 99 ? 15.671 -1.478 5.648 1.00 80.00 99 PRO A N 1
ATOM 742 C CA . PRO A 1 99 ? 15.330 -2.763 6.282 1.00 80.00 99 PRO A CA 1
ATOM 743 C C . PRO A 1 99 ? 14.014 -3.370 5.778 1.00 80.00 99 PRO A C 1
ATOM 745 O O . PRO A 1 99 ? 13.865 -4.582 5.644 1.00 80.00 99 PRO A O 1
ATOM 748 N N . ARG A 1 100 ? 13.045 -2.506 5.449 1.00 83.81 100 ARG A N 1
ATOM 749 C CA . ARG A 1 100 ? 11.757 -2.902 4.871 1.00 83.81 100 ARG A CA 1
ATOM 750 C C . ARG A 1 100 ? 11.914 -3.637 3.538 1.00 83.81 100 ARG A C 1
ATOM 752 O O . ARG A 1 100 ? 11.108 -4.521 3.267 1.00 83.81 100 ARG A O 1
ATOM 759 N N . THR A 1 101 ? 12.906 -3.274 2.726 1.00 85.19 101 THR A N 1
ATOM 760 C CA . THR A 1 101 ? 13.187 -3.933 1.445 1.00 85.19 101 THR A CA 1
ATOM 761 C C . THR A 1 101 ? 13.554 -5.393 1.675 1.00 85.19 101 THR A C 1
ATOM 763 O O . THR A 1 101 ? 12.912 -6.253 1.084 1.00 85.19 101 THR A O 1
ATOM 766 N N . ILE A 1 102 ? 14.465 -5.672 2.615 1.00 84.00 102 ILE A N 1
ATOM 767 C CA . ILE A 1 102 ? 14.879 -7.038 2.981 1.00 84.00 102 ILE A CA 1
ATOM 768 C C . ILE A 1 102 ? 13.674 -7.858 3.458 1.00 84.00 102 ILE A C 1
ATOM 770 O O . ILE A 1 102 ? 13.427 -8.958 2.967 1.00 84.00 102 ILE A O 1
ATOM 774 N N . TYR A 1 103 ? 12.863 -7.306 4.368 1.00 84.50 103 TYR A N 1
ATOM 775 C CA . TYR A 1 103 ? 11.658 -7.988 4.852 1.00 84.50 103 TYR A CA 1
ATOM 776 C C . TYR A 1 103 ? 10.653 -8.287 3.738 1.00 84.50 103 TYR A C 1
ATOM 778 O O . TYR A 1 103 ? 10.110 -9.389 3.670 1.00 84.50 103 TYR A O 1
ATOM 786 N N . GLN A 1 104 ? 10.402 -7.316 2.860 1.00 86.62 104 GLN A N 1
ATOM 787 C CA . GLN A 1 104 ? 9.455 -7.474 1.762 1.00 86.62 104 GLN A CA 1
ATOM 788 C C . GLN A 1 104 ? 9.949 -8.503 0.740 1.00 86.62 104 GLN A C 1
ATOM 790 O O . GLN A 1 104 ? 9.176 -9.351 0.305 1.00 86.62 104 GLN A O 1
ATOM 795 N N . ASN A 1 105 ? 11.229 -8.452 0.386 1.00 91.06 105 ASN A N 1
ATOM 796 C CA . ASN A 1 105 ? 11.879 -9.388 -0.522 1.00 91.06 105 ASN A CA 1
ATOM 797 C C . ASN A 1 105 ? 11.814 -10.821 0.011 1.00 91.06 105 ASN A C 1
ATOM 799 O O . ASN A 1 105 ? 11.339 -11.722 -0.681 1.00 91.06 105 ASN A O 1
ATOM 803 N N . ALA A 1 106 ? 12.185 -11.015 1.275 1.00 88.00 106 ALA A N 1
ATOM 804 C CA . ALA A 1 106 ? 12.081 -12.313 1.916 1.00 88.00 106 ALA A CA 1
ATOM 805 C C . ALA A 1 106 ? 10.634 -12.824 1.961 1.00 88.00 106 ALA A C 1
ATOM 807 O O . ALA A 1 106 ? 10.389 -14.000 1.702 1.00 88.00 106 ALA A O 1
ATOM 808 N N . GLN A 1 107 ? 9.660 -11.952 2.247 1.00 86.50 107 GLN A N 1
ATOM 809 C CA . GLN A 1 107 ? 8.245 -12.324 2.244 1.00 86.50 107 GLN A CA 1
ATOM 810 C C . GLN A 1 107 ? 7.777 -12.767 0.852 1.00 86.50 107 GLN A C 1
ATOM 812 O O . GLN A 1 107 ? 7.059 -13.760 0.756 1.00 86.50 107 GLN A O 1
ATOM 817 N N . ILE A 1 108 ? 8.203 -12.087 -0.220 1.00 89.19 108 ILE A N 1
ATOM 818 C CA . ILE A 1 108 ? 7.923 -12.507 -1.604 1.00 89.19 108 ILE A CA 1
ATOM 819 C C . ILE A 1 108 ? 8.476 -13.915 -1.839 1.00 89.19 108 ILE A C 1
ATOM 821 O O . ILE A 1 108 ? 7.744 -14.788 -2.300 1.00 89.19 108 ILE A O 1
ATOM 825 N N . HIS A 1 109 ? 9.742 -14.157 -1.486 1.00 89.69 109 HIS A N 1
ATOM 826 C CA . HIS A 1 109 ? 10.366 -15.463 -1.693 1.00 89.69 109 HIS A CA 1
ATOM 827 C C . HIS A 1 109 ? 9.636 -16.585 -0.953 1.00 89.69 109 HIS A C 1
ATOM 829 O O . HIS A 1 109 ? 9.246 -17.573 -1.570 1.00 89.69 109 HIS A O 1
ATOM 835 N N . LYS A 1 110 ? 9.369 -16.392 0.339 1.00 87.12 110 LYS A N 1
ATOM 836 C CA . LYS A 1 110 ? 8.683 -17.382 1.177 1.00 87.12 110 LYS A CA 1
ATOM 837 C C . LYS A 1 110 ? 7.254 -17.652 0.719 1.00 87.12 110 LYS A C 1
ATOM 839 O O . LYS A 1 110 ? 6.811 -18.791 0.661 1.00 87.12 110 LYS A O 1
ATOM 844 N N . THR A 1 111 ? 6.539 -16.602 0.318 1.00 83.94 111 THR A N 1
ATOM 845 C CA . THR A 1 111 ? 5.129 -16.726 -0.073 1.00 83.94 111 THR A CA 1
ATOM 846 C C . THR A 1 111 ? 4.960 -17.394 -1.433 1.00 83.94 111 THR A C 1
ATOM 848 O O . THR A 1 111 ? 4.023 -18.172 -1.591 1.00 83.94 111 THR A O 1
ATOM 851 N N . PHE A 1 112 ? 5.833 -17.112 -2.409 1.00 85.19 112 PHE A N 1
ATOM 852 C CA . PHE A 1 112 ? 5.615 -17.515 -3.805 1.00 85.19 112 PHE A CA 1
ATOM 853 C C . PHE A 1 112 ? 6.622 -18.531 -4.358 1.00 85.19 112 PHE A C 1
ATOM 855 O O . PHE A 1 112 ? 6.309 -19.187 -5.348 1.00 85.19 112 PHE A O 1
ATOM 862 N N . PHE A 1 113 ? 7.816 -18.667 -3.770 1.00 84.31 113 PHE A N 1
ATOM 863 C CA . PHE A 1 113 ? 8.938 -19.381 -4.403 1.00 84.31 113 PHE A CA 1
ATOM 864 C C . PHE A 1 113 ? 9.636 -20.435 -3.525 1.00 84.31 113 PHE A C 1
ATOM 866 O O . PHE A 1 113 ? 10.345 -21.271 -4.076 1.00 84.31 113 PHE A O 1
ATOM 873 N N . GLU A 1 114 ? 9.461 -20.419 -2.200 1.00 77.31 114 GLU A N 1
ATOM 874 C CA . GLU A 1 114 ? 10.133 -21.346 -1.266 1.00 77.31 114 GLU A CA 1
ATOM 875 C C . GLU A 1 114 ? 9.699 -22.809 -1.470 1.00 77.31 114 GLU A C 1
ATOM 877 O O . GLU A 1 114 ? 10.539 -23.699 -1.571 1.00 77.31 114 GLU A O 1
ATOM 882 N N . GLU A 1 115 ? 8.394 -23.056 -1.614 1.00 64.69 115 GLU A N 1
ATOM 883 C CA . GLU A 1 115 ? 7.835 -24.408 -1.793 1.00 64.69 115 GLU A CA 1
ATOM 884 C C . GLU A 1 115 ? 7.627 -24.800 -3.264 1.00 64.69 115 GLU A C 1
ATOM 886 O O . GLU A 1 115 ? 7.311 -25.947 -3.578 1.00 64.69 115 GLU A O 1
ATOM 891 N N . THR A 1 116 ? 7.780 -23.856 -4.194 1.00 57.53 116 THR A N 1
ATOM 892 C CA . THR A 1 116 ? 7.499 -24.085 -5.615 1.00 57.53 116 THR A CA 1
ATOM 893 C C . THR A 1 116 ? 8.581 -23.413 -6.460 1.00 57.53 116 THR A C 1
ATOM 895 O O . THR A 1 116 ? 8.542 -22.197 -6.666 1.00 57.53 116 THR A O 1
ATOM 898 N N . PRO A 1 117 ? 9.567 -24.170 -6.981 1.00 57.06 117 PRO A N 1
ATOM 899 C CA . PRO A 1 117 ? 10.476 -23.639 -7.987 1.00 57.06 117 PRO A CA 1
ATOM 900 C C . PRO A 1 117 ? 9.641 -23.142 -9.172 1.00 57.06 117 PRO A C 1
ATOM 902 O O . PRO A 1 117 ? 8.769 -23.862 -9.639 1.00 57.06 117 PRO A O 1
ATOM 905 N N . GLU A 1 118 ? 9.909 -21.946 -9.700 1.00 51.84 118 GLU A N 1
ATOM 906 C CA . GLU A 1 118 ? 9.125 -21.312 -10.788 1.00 51.84 118 GLU A CA 1
ATOM 907 C C . GLU A 1 118 ? 8.866 -22.230 -11.985 1.00 51.84 118 GLU A C 1
ATOM 909 O O . GLU A 1 118 ? 7.814 -22.145 -12.606 1.00 51.84 118 GLU A O 1
ATOM 914 N N . ARG A 1 119 ? 9.785 -23.161 -12.270 1.00 48.34 119 ARG A N 1
ATOM 915 C CA . ARG A 1 119 ? 9.609 -24.166 -13.327 1.00 48.34 119 ARG A CA 1
ATOM 916 C C . ARG A 1 119 ? 8.410 -25.099 -13.103 1.00 48.34 119 ARG A C 1
ATOM 918 O O . ARG A 1 119 ? 7.902 -25.619 -14.085 1.00 48.34 119 ARG A O 1
ATOM 925 N N . ALA A 1 120 ? 7.959 -25.286 -11.863 1.00 45.66 120 ALA A N 1
ATOM 926 C CA . ALA A 1 120 ? 6.753 -26.029 -11.501 1.00 45.66 120 ALA A CA 1
ATOM 927 C C . ALA A 1 120 ? 5.485 -25.150 -11.487 1.00 45.66 120 ALA A C 1
ATOM 929 O O . ALA A 1 120 ? 4.401 -25.666 -11.717 1.00 45.66 120 ALA A O 1
ATOM 930 N N . CYS A 1 121 ? 5.601 -23.823 -11.330 1.00 43.31 121 CYS A N 1
ATOM 931 C CA . CYS A 1 121 ? 4.479 -22.890 -11.540 1.00 43.31 121 CYS A CA 1
ATOM 932 C C . CYS A 1 121 ? 4.149 -22.662 -13.029 1.00 43.31 121 CYS A C 1
ATOM 934 O O . CYS A 1 121 ? 3.206 -21.945 -13.351 1.00 43.31 121 CYS A O 1
ATOM 936 N N . ARG A 1 122 ? 4.922 -23.260 -13.948 1.00 48.09 122 ARG A N 1
ATOM 937 C CA . ARG A 1 122 ? 4.678 -23.226 -15.401 1.00 48.09 122 ARG A CA 1
ATOM 938 C C . ARG A 1 122 ? 3.451 -24.030 -15.835 1.00 48.09 122 ARG A C 1
ATOM 940 O O . ARG A 1 122 ? 3.056 -23.914 -16.987 1.00 48.09 122 ARG A O 1
ATOM 947 N N . SER A 1 123 ? 2.877 -24.849 -14.949 1.00 41.31 123 SER A N 1
ATOM 948 C CA . SER A 1 123 ? 1.721 -25.703 -15.242 1.00 41.31 123 SER A CA 1
ATOM 949 C C . SER A 1 123 ? 0.414 -25.214 -14.617 1.00 41.31 123 SER A C 1
ATOM 951 O O . SER A 1 123 ? -0.480 -26.027 -14.409 1.00 41.31 123 SER A O 1
ATOM 953 N N . ILE A 1 124 ? 0.282 -23.929 -14.270 1.00 44.28 124 ILE A N 1
ATOM 954 C CA . ILE A 1 124 ? -1.048 -23.398 -13.948 1.00 44.28 124 ILE A CA 1
ATOM 955 C C . ILE A 1 124 ? -1.794 -23.318 -15.282 1.00 44.28 124 ILE A C 1
ATOM 957 O O . ILE A 1 124 ? -1.470 -22.482 -16.124 1.00 44.28 124 ILE A O 1
ATOM 961 N N . GLU A 1 125 ? -2.721 -24.253 -15.485 1.00 41.59 125 GLU A N 1
ATOM 962 C CA . GLU A 1 125 ? -3.405 -24.591 -16.743 1.00 41.59 125 GLU A CA 1
ATOM 963 C C . GLU A 1 125 ? -4.193 -23.439 -17.413 1.00 41.59 125 GLU A C 1
ATOM 965 O O . GLU A 1 125 ? -4.767 -23.663 -18.469 1.00 41.59 125 GLU A O 1
ATOM 970 N N . ASP A 1 126 ? -4.154 -22.202 -16.897 1.00 43.06 126 ASP A N 1
ATOM 971 C CA . ASP A 1 126 ? -4.995 -21.074 -17.347 1.00 43.06 126 ASP A CA 1
ATOM 972 C C . ASP A 1 126 ? -4.279 -19.707 -17.475 1.00 43.06 126 ASP A C 1
ATOM 974 O O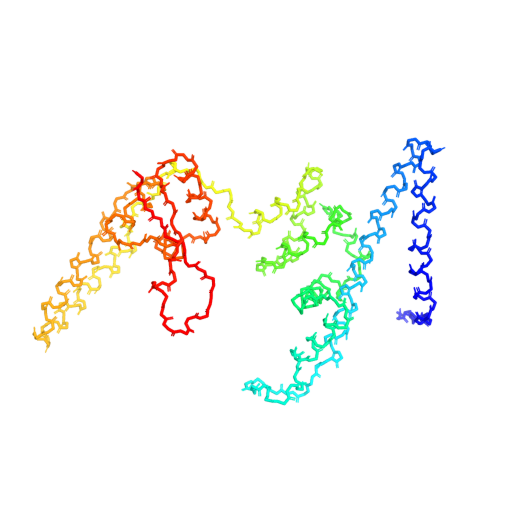 . ASP A 1 126 ? -4.921 -18.659 -17.559 1.00 43.06 126 ASP A O 1
ATOM 978 N N . GLY A 1 127 ? -2.945 -19.665 -17.502 1.00 46.38 127 GLY A N 1
ATOM 979 C CA . GLY A 1 127 ? -2.211 -18.413 -17.733 1.00 46.38 127 GLY A CA 1
ATOM 980 C C . GLY A 1 127 ? -0.869 -18.400 -17.027 1.00 46.38 127 GLY A C 1
ATOM 981 O O . GLY A 1 127 ? -0.780 -18.283 -15.806 1.00 46.38 127 GLY A O 1
ATOM 982 N N . THR A 1 128 ? 0.204 -18.527 -17.799 1.00 56.47 128 THR A N 1
ATOM 983 C CA . THR A 1 128 ? 1.565 -18.581 -17.271 1.00 56.47 128 THR A CA 1
ATOM 984 C C . THR A 1 128 ? 1.911 -17.298 -16.511 1.00 56.47 128 THR A C 1
ATOM 986 O O . THR A 1 128 ? 1.816 -16.198 -17.058 1.00 56.47 128 THR A O 1
ATOM 989 N N . LEU A 1 129 ? 2.420 -17.436 -15.277 1.00 59.72 129 LEU A N 1
ATOM 990 C CA . LEU A 1 129 ? 3.032 -16.339 -14.501 1.00 59.72 129 LEU A CA 1
ATOM 991 C C . LEU A 1 129 ? 4.187 -15.639 -15.252 1.00 59.72 129 LEU A C 1
ATOM 993 O O . LEU A 1 129 ? 4.653 -14.589 -14.814 1.00 59.72 129 LEU A O 1
ATOM 997 N N . ASP A 1 130 ? 4.632 -16.199 -16.382 1.00 58.78 130 ASP A N 1
ATOM 998 C CA . ASP A 1 130 ? 5.695 -15.692 -17.253 1.00 58.78 130 ASP A CA 1
ATOM 999 C C . ASP A 1 130 ? 5.489 -14.230 -17.688 1.00 58.78 130 ASP A C 1
ATOM 1001 O O . ASP A 1 130 ? 6.475 -13.521 -17.899 1.00 58.78 130 ASP A O 1
ATOM 1005 N N . HIS A 1 131 ? 4.243 -13.741 -17.748 1.00 65.81 131 HIS A N 1
ATOM 1006 C CA . HIS A 1 131 ? 3.940 -12.348 -18.100 1.00 65.81 131 HIS A CA 1
ATOM 1007 C C . HIS A 1 131 ? 4.066 -11.360 -16.923 1.00 65.81 131 HIS A C 1
ATOM 1009 O O . HIS A 1 131 ? 4.148 -10.147 -17.142 1.00 65.81 131 HIS A O 1
ATOM 1015 N N . LEU A 1 132 ? 4.105 -11.834 -15.673 1.00 81.50 132 LEU A N 1
ATOM 1016 C CA . LEU A 1 132 ? 4.281 -11.000 -14.476 1.00 81.50 132 LEU A CA 1
ATOM 1017 C C . LEU A 1 132 ? 5.770 -10.857 -14.148 1.00 81.50 132 LEU A C 1
ATOM 1019 O O . LEU A 1 132 ? 6.299 -11.446 -13.204 1.00 81.50 132 LEU A O 1
ATOM 1023 N N . GLU A 1 133 ? 6.468 -10.081 -14.967 1.00 81.00 133 GLU A N 1
ATOM 1024 C CA . GLU A 1 133 ? 7.922 -9.939 -14.880 1.00 81.00 133 GLU A CA 1
ATOM 1025 C C . GLU A 1 133 ? 8.361 -8.945 -13.803 1.00 81.00 133 GLU A C 1
ATOM 1027 O O . GLU A 1 133 ? 9.445 -9.058 -13.219 1.00 81.00 133 GLU A O 1
ATOM 1032 N N . GLU A 1 134 ? 7.502 -7.969 -13.528 1.00 88.12 134 GLU A N 1
ATOM 1033 C CA . GLU A 1 134 ? 7.753 -6.892 -12.595 1.00 88.12 134 GLU A CA 1
ATOM 1034 C C . GLU A 1 134 ? 7.518 -7.349 -11.144 1.00 88.12 134 GLU A C 1
ATOM 1036 O O . GLU A 1 134 ? 6.418 -7.755 -10.760 1.00 88.12 134 GLU A O 1
ATOM 1041 N N . LYS A 1 135 ? 8.538 -7.179 -10.289 1.00 91.31 135 LYS A N 1
ATOM 1042 C CA . LYS A 1 135 ? 8.496 -7.440 -8.832 1.00 91.31 135 LYS A CA 1
ATOM 1043 C C . LYS A 1 135 ? 7.293 -6.789 -8.131 1.00 91.31 135 LYS A C 1
ATOM 1045 O O . LYS A 1 135 ? 6.808 -7.290 -7.117 1.00 91.31 135 LYS A O 1
ATOM 1050 N N . GLU A 1 136 ? 6.800 -5.672 -8.663 1.00 90.25 136 GLU A N 1
ATOM 1051 C CA . GLU A 1 136 ? 5.663 -4.931 -8.111 1.00 90.25 136 GLU A CA 1
ATOM 1052 C C . GLU A 1 136 ? 4.337 -5.710 -8.143 1.00 90.25 136 GLU A C 1
ATOM 1054 O O . GLU A 1 136 ? 3.531 -5.518 -7.235 1.00 90.25 136 GLU A O 1
ATOM 1059 N N . PHE A 1 137 ? 4.118 -6.638 -9.086 1.00 91.69 137 PHE A N 1
ATOM 1060 C CA . PHE A 1 137 ? 2.926 -7.504 -9.061 1.00 91.69 137 PHE A CA 1
ATOM 1061 C C . PHE A 1 137 ? 2.902 -8.392 -7.812 1.00 91.69 137 PHE A C 1
ATOM 1063 O O . PHE A 1 137 ? 1.888 -8.486 -7.125 1.00 91.69 137 PHE A O 1
ATOM 1070 N N . TYR A 1 138 ? 4.050 -8.963 -7.449 1.00 91.81 138 TYR A N 1
ATOM 1071 C CA . TYR A 1 138 ? 4.206 -9.778 -6.244 1.00 91.81 138 TYR A CA 1
ATOM 1072 C C . TYR A 1 138 ? 4.036 -8.939 -4.976 1.00 91.81 138 TYR A C 1
ATOM 1074 O O . TYR A 1 138 ? 3.394 -9.367 -4.017 1.00 91.81 138 TYR A O 1
ATOM 1082 N N . LYS A 1 139 ? 4.559 -7.705 -4.972 1.00 90.50 139 LYS A N 1
ATOM 1083 C CA . LYS A 1 139 ? 4.358 -6.769 -3.857 1.00 90.50 139 LYS A CA 1
ATOM 1084 C C . LYS A 1 139 ? 2.894 -6.375 -3.679 1.00 90.50 139 LYS A C 1
ATOM 1086 O O . LYS A 1 139 ? 2.460 -6.246 -2.534 1.00 90.50 139 LYS A O 1
ATOM 1091 N N . ALA A 1 140 ? 2.167 -6.165 -4.776 1.00 86.50 140 ALA A N 1
ATOM 1092 C CA . ALA A 1 140 ? 0.738 -5.896 -4.740 1.00 86.50 140 ALA A CA 1
ATOM 1093 C C . ALA A 1 140 ? -0.011 -7.119 -4.193 1.00 86.50 140 ALA A C 1
ATOM 1095 O O . ALA A 1 140 ? -0.765 -6.983 -3.236 1.00 86.50 140 ALA A O 1
ATOM 1096 N N . ALA A 1 141 ? 0.274 -8.319 -4.703 1.00 86.00 141 ALA A N 1
ATOM 1097 C CA . ALA A 1 141 ? -0.372 -9.557 -4.268 1.00 86.00 141 ALA A CA 1
ATOM 1098 C C . ALA A 1 141 ? -0.185 -9.844 -2.764 1.00 86.00 141 ALA A C 1
ATOM 1100 O O . ALA A 1 141 ? -1.140 -10.229 -2.097 1.00 86.00 141 ALA A O 1
ATOM 1101 N N . LEU A 1 142 ? 0.993 -9.556 -2.186 1.00 86.19 142 LEU A N 1
ATOM 1102 C CA . LEU A 1 142 ? 1.248 -9.684 -0.736 1.00 86.19 142 LEU A CA 1
ATOM 1103 C C . LEU A 1 142 ? 0.332 -8.839 0.163 1.00 86.19 142 LEU A C 1
ATOM 1105 O O . LEU A 1 142 ? 0.355 -8.995 1.383 1.00 86.19 142 LEU A O 1
ATOM 1109 N N . ARG A 1 143 ? -0.415 -7.889 -0.402 1.00 81.88 143 ARG A N 1
ATOM 1110 C CA . ARG A 1 143 ? -1.370 -7.057 0.340 1.00 81.88 143 ARG A CA 1
ATOM 1111 C C . ARG A 1 143 ? -2.771 -7.657 0.396 1.00 81.88 143 ARG A C 1
ATOM 1113 O O . ARG A 1 143 ? -3.603 -7.118 1.118 1.00 81.88 143 ARG A O 1
ATOM 1120 N N . SER A 1 144 ? -3.013 -8.732 -0.344 1.00 74.06 144 SER A N 1
ATOM 1121 C CA . SER A 1 144 ? -4.266 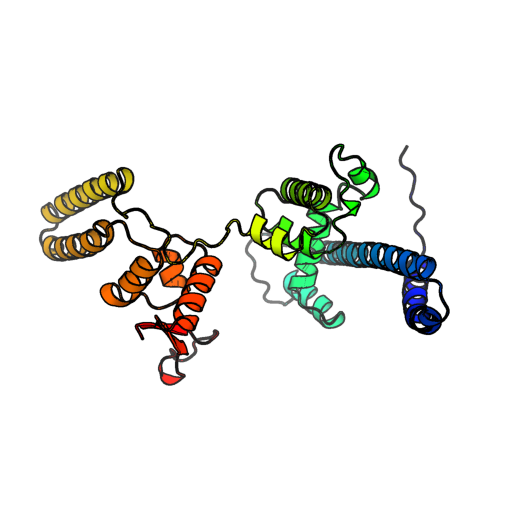-9.476 -0.330 1.00 74.06 144 SER A CA 1
ATOM 1122 C C . SER A 1 144 ? -4.282 -10.515 0.802 1.00 74.06 144 SER A C 1
ATOM 1124 O O . SER A 1 144 ? -3.212 -11.011 1.166 1.00 74.06 144 SER A O 1
ATOM 1126 N N . PRO A 1 145 ? -5.462 -10.875 1.347 1.00 69.44 145 PRO A N 1
ATOM 1127 C CA . PRO A 1 145 ? -5.613 -12.013 2.257 1.00 69.44 145 PRO A CA 1
ATOM 1128 C C . PRO A 1 145 ? -5.144 -13.338 1.647 1.00 69.44 145 PRO A C 1
ATOM 1130 O O . PRO A 1 145 ? -4.569 -14.150 2.364 1.00 69.44 145 PRO A O 1
ATOM 1133 N N . GLU A 1 146 ? -5.313 -13.499 0.328 1.00 75.94 146 GLU A N 1
ATOM 1134 C CA . GLU A 1 146 ? -4.921 -14.691 -0.437 1.00 75.94 146 GLU A CA 1
ATOM 1135 C C . GLU A 1 146 ? -3.905 -14.316 -1.537 1.00 75.94 146 GLU A C 1
ATOM 1137 O O . GLU A 1 146 ? -4.270 -14.114 -2.703 1.00 75.94 146 GLU A O 1
ATOM 1142 N N . PRO A 1 147 ? -2.605 -14.157 -1.203 1.00 78.00 147 PRO A N 1
ATOM 1143 C CA . PRO A 1 147 ? -1.609 -13.639 -2.140 1.00 78.00 147 PRO A CA 1
ATOM 1144 C C . PRO A 1 147 ? -1.413 -14.490 -3.397 1.00 78.00 147 PRO A C 1
ATOM 1146 O O . PRO A 1 147 ? -1.186 -13.933 -4.469 1.00 78.00 147 PRO A O 1
ATOM 1149 N N . ARG A 1 148 ? -1.482 -15.824 -3.289 1.00 81.50 148 ARG A N 1
ATOM 1150 C CA . ARG A 1 148 ? -1.261 -16.740 -4.425 1.00 81.50 148 ARG A CA 1
ATOM 1151 C C . ARG A 1 148 ? -2.394 -16.654 -5.445 1.00 81.50 148 ARG A C 1
ATOM 1153 O O . ARG A 1 148 ? -2.126 -16.342 -6.601 1.00 81.50 148 ARG A O 1
ATOM 1160 N N . GLU A 1 149 ? -3.639 -16.782 -4.993 1.00 76.31 149 GLU A N 1
ATOM 1161 C CA . GLU A 1 149 ? -4.828 -16.615 -5.843 1.00 76.31 149 GLU A CA 1
ATOM 1162 C C . GLU A 1 149 ? -4.879 -15.221 -6.485 1.00 76.31 149 GLU A C 1
ATOM 1164 O O . GLU A 1 149 ? -5.249 -15.052 -7.648 1.00 76.31 149 GLU A O 1
ATOM 1169 N N . THR A 1 150 ? -4.447 -14.196 -5.746 1.00 80.38 150 THR A N 1
ATOM 1170 C CA . THR A 1 150 ? -4.392 -12.822 -6.260 1.00 80.38 150 THR A CA 1
ATOM 1171 C C . THR A 1 150 ? -3.360 -12.667 -7.376 1.00 80.38 150 THR A C 1
ATOM 1173 O O . THR A 1 150 ? -3.612 -11.981 -8.367 1.00 80.38 150 THR A O 1
ATOM 1176 N N . LEU A 1 151 ? -2.202 -13.318 -7.247 1.00 85.56 151 LEU A N 1
ATOM 1177 C CA . LEU A 1 151 ? -1.174 -13.318 -8.283 1.00 85.56 151 LEU A CA 1
ATOM 1178 C C . LEU A 1 151 ? -1.639 -14.075 -9.540 1.00 85.56 151 LEU A C 1
ATOM 1180 O O . LEU A 1 151 ? -1.403 -13.614 -10.654 1.00 85.56 151 LEU A O 1
ATOM 1184 N N . GLU A 1 152 ? -2.353 -15.189 -9.375 1.00 82.94 152 GLU A N 1
ATOM 1185 C CA . GLU A 1 152 ? -2.983 -15.923 -10.483 1.00 82.94 152 GLU A CA 1
ATOM 1186 C C . GLU A 1 152 ? -4.051 -15.082 -11.191 1.00 82.94 152 GLU A C 1
ATOM 1188 O O . GLU A 1 152 ? -4.146 -15.074 -12.419 1.00 82.94 152 GLU A O 1
ATOM 1193 N N . HIS A 1 153 ? -4.836 -14.311 -10.436 1.00 80.56 153 HIS A N 1
ATOM 1194 C CA . HIS A 1 153 ? -5.769 -13.349 -11.011 1.00 80.56 153 HIS A CA 1
ATOM 1195 C C . HIS A 1 153 ? -5.047 -12.279 -11.846 1.00 80.56 153 HIS A C 1
ATOM 1197 O O . HIS A 1 153 ? -5.476 -12.001 -12.963 1.00 80.56 153 HIS A O 1
ATOM 1203 N N . PHE A 1 154 ? -3.919 -11.734 -11.377 1.00 87.75 154 PHE A N 1
ATOM 1204 C CA . PHE A 1 154 ? -3.113 -10.796 -12.171 1.00 87.75 154 PHE A CA 1
ATOM 1205 C C . PHE A 1 154 ? -2.584 -11.407 -13.464 1.00 87.75 154 PHE A C 1
ATOM 1207 O O . PHE A 1 154 ? -2.564 -10.731 -14.490 1.00 87.75 154 PHE A O 1
ATOM 1214 N N . ALA A 1 155 ? -2.161 -12.671 -13.426 1.00 85.12 155 ALA A N 1
ATOM 1215 C CA . ALA A 1 155 ? -1.669 -13.366 -14.608 1.00 85.12 155 ALA A CA 1
ATOM 1216 C C . ALA A 1 155 ? -2.775 -13.528 -15.657 1.00 85.12 155 ALA A C 1
ATOM 1218 O O . ALA A 1 155 ? -2.542 -13.217 -16.823 1.00 85.12 155 ALA A O 1
ATOM 1219 N N . ARG A 1 156 ? -3.990 -13.906 -15.233 1.00 82.19 156 ARG A N 1
ATOM 1220 C CA . ARG A 1 156 ? -5.168 -13.964 -16.114 1.00 82.19 156 ARG A CA 1
ATOM 1221 C C . ARG A 1 156 ? -5.510 -12.597 -16.706 1.00 82.19 156 ARG A C 1
ATOM 1223 O O . ARG A 1 156 ? -5.633 -12.483 -17.918 1.00 82.19 156 ARG A O 1
ATOM 1230 N N . GLN A 1 157 ? -5.559 -11.549 -15.881 1.00 82.38 157 GLN A N 1
ATOM 1231 C CA . GLN A 1 157 ? -5.822 -10.182 -16.352 1.00 82.38 157 GLN A CA 1
ATOM 1232 C C . GLN A 1 157 ? -4.782 -9.707 -17.377 1.00 82.38 157 GLN A C 1
ATOM 1234 O O . GLN A 1 157 ? -5.147 -9.070 -18.357 1.00 82.38 157 GLN A O 1
ATOM 1239 N N . LYS A 1 158 ? -3.499 -10.048 -17.197 1.00 85.38 158 LYS A N 1
ATOM 1240 C CA . LYS A 1 158 ? -2.434 -9.683 -18.144 1.00 85.38 158 LYS A CA 1
ATOM 1241 C C . LYS A 1 158 ? -2.419 -10.529 -19.419 1.00 85.38 158 LYS A C 1
ATOM 1243 O O . LYS A 1 158 ? -1.961 -10.057 -20.456 1.00 85.38 158 LYS A O 1
ATOM 1248 N N . ALA A 1 159 ? -2.888 -11.774 -19.345 1.00 84.25 159 ALA A N 1
ATOM 1249 C CA . ALA A 1 159 ? -3.079 -12.622 -20.518 1.00 84.25 159 ALA A CA 1
ATOM 1250 C C . ALA A 1 159 ? -4.258 -12.133 -21.381 1.00 84.25 159 ALA A C 1
ATOM 1252 O O . ALA A 1 159 ? -4.171 -12.164 -22.606 1.00 84.25 159 ALA A O 1
ATOM 1253 N N . GLU A 1 160 ? -5.330 -11.651 -20.744 1.00 81.31 160 GLU A N 1
ATOM 1254 C CA . GLU A 1 160 ? -6.494 -11.047 -21.408 1.00 81.31 160 GLU A CA 1
ATOM 1255 C C . GLU A 1 160 ? -6.195 -9.635 -21.945 1.00 81.31 160 GLU A C 1
ATOM 1257 O O . GLU A 1 160 ? -6.574 -9.311 -23.070 1.00 81.31 160 GLU A O 1
ATOM 1262 N N . ASP A 1 161 ? -5.488 -8.808 -21.169 1.00 82.12 161 ASP A N 1
ATOM 1263 C CA . ASP A 1 161 ? -5.041 -7.463 -21.542 1.00 82.12 161 ASP A CA 1
ATOM 1264 C C . ASP A 1 161 ? -3.518 -7.316 -21.352 1.00 82.12 161 ASP A C 1
ATOM 1266 O O . ASP A 1 161 ? -3.046 -7.078 -20.233 1.00 82.12 161 ASP A O 1
ATOM 1270 N N . PRO A 1 162 ? -2.722 -7.369 -22.440 1.00 85.44 162 PRO A N 1
ATOM 1271 C CA . PRO A 1 162 ? -1.273 -7.175 -22.376 1.00 85.44 162 PRO A CA 1
ATOM 1272 C C . PRO A 1 162 ? -0.823 -5.841 -21.751 1.00 85.44 162 PRO A C 1
ATOM 1274 O O . PRO A 1 162 ? 0.335 -5.728 -21.341 1.00 85.44 162 PRO A O 1
ATOM 1277 N N . ASN A 1 163 ? -1.705 -4.833 -21.665 1.00 84.88 163 ASN A N 1
ATOM 1278 C CA . ASN A 1 163 ? -1.421 -3.537 -21.042 1.00 84.88 163 ASN A CA 1
ATOM 1279 C C . ASN A 1 163 ? -1.722 -3.494 -19.538 1.00 84.88 163 ASN A C 1
ATOM 1281 O O . ASN A 1 163 ? -1.450 -2.467 -18.909 1.00 84.88 163 ASN A O 1
ATOM 1285 N N . PHE A 1 164 ? -2.237 -4.578 -18.946 1.00 84.44 164 PHE A N 1
ATOM 1286 C CA . PHE A 1 164 ? -2.491 -4.660 -17.511 1.00 84.44 164 PHE A CA 1
ATOM 1287 C C . PHE A 1 164 ? -1.219 -4.334 -16.719 1.00 84.44 164 PHE A C 1
ATOM 1289 O O . PHE A 1 164 ? -0.220 -5.066 -16.738 1.00 84.44 164 PHE A O 1
ATOM 1296 N N . SER A 1 165 ? -1.247 -3.191 -16.033 1.00 87.81 165 SER A N 1
ATOM 1297 C CA . SER A 1 165 ? -0.065 -2.612 -15.406 1.00 87.81 165 SER A CA 1
ATOM 1298 C C . SER A 1 165 ? 0.046 -2.986 -13.927 1.00 87.81 165 SER A C 1
ATOM 1300 O O . SER A 1 165 ? -0.918 -3.385 -13.270 1.00 87.81 165 SER A O 1
ATOM 1302 N N . THR A 1 166 ? 1.228 -2.779 -13.345 1.00 88.94 166 THR A N 1
ATOM 1303 C CA . THR A 1 166 ? 1.420 -2.900 -11.890 1.00 88.94 166 THR A CA 1
ATOM 1304 C C . THR A 1 166 ? 0.519 -1.924 -11.127 1.00 88.94 166 THR A C 1
ATOM 1306 O O . THR A 1 166 ? 0.053 -2.243 -10.035 1.00 88.94 166 THR A O 1
ATOM 1309 N N . GLY A 1 167 ? 0.212 -0.758 -11.708 1.00 82.69 167 GLY A N 1
ATOM 1310 C CA . GLY A 1 167 ? -0.749 0.198 -11.164 1.00 82.69 167 GLY A CA 1
ATOM 1311 C C . GLY A 1 167 ? -2.167 -0.369 -11.084 1.00 82.69 167 GLY A C 1
ATOM 1312 O O . GLY A 1 167 ? -2.848 -0.143 -10.085 1.00 82.69 167 GLY A O 1
ATOM 1313 N N . ASP A 1 168 ? -2.596 -1.143 -12.080 1.00 81.62 168 ASP A N 1
ATOM 1314 C CA . ASP A 1 168 ? -3.907 -1.800 -12.088 1.00 81.62 168 ASP A CA 1
ATOM 1315 C C . ASP A 1 168 ? -3.955 -2.956 -11.092 1.00 81.62 168 ASP A C 1
ATOM 1317 O O . ASP A 1 168 ? -4.895 -3.034 -10.305 1.00 81.62 168 ASP A O 1
ATOM 1321 N N . ALA A 1 169 ? -2.888 -3.750 -10.986 1.00 86.00 169 ALA A N 1
ATOM 1322 C CA . ALA A 1 169 ? -2.739 -4.736 -9.913 1.00 86.00 169 ALA A CA 1
ATOM 1323 C C . ALA A 1 169 ? -2.830 -4.105 -8.513 1.00 86.00 169 ALA A C 1
ATOM 1325 O O . ALA A 1 169 ? -3.515 -4.619 -7.624 1.00 86.00 169 ALA A O 1
ATOM 1326 N N . TRP A 1 170 ? -2.201 -2.943 -8.316 1.00 84.25 170 TRP A N 1
ATOM 1327 C CA . TRP A 1 170 ? -2.350 -2.178 -7.081 1.00 84.25 170 TRP A CA 1
ATOM 1328 C C . TRP A 1 170 ? -3.786 -1.680 -6.875 1.00 84.25 170 TRP A C 1
ATOM 1330 O O . TRP A 1 170 ? -4.245 -1.708 -5.737 1.00 84.25 170 TRP A O 1
ATOM 1340 N N . LYS A 1 171 ? -4.517 -1.258 -7.917 1.00 77.38 171 LYS A N 1
ATOM 1341 C CA . LYS A 1 171 ? -5.947 -0.889 -7.809 1.00 77.38 171 LYS A CA 1
ATOM 1342 C C . LYS A 1 171 ? -6.830 -2.087 -7.457 1.00 77.38 171 LYS A C 1
ATOM 1344 O O . LYS A 1 171 ? -7.771 -1.913 -6.687 1.00 77.38 171 LYS A O 1
ATOM 1349 N N . VAL A 1 172 ? -6.520 -3.271 -7.988 1.00 77.69 172 VAL A N 1
ATOM 1350 C CA . VAL A 1 172 ? -7.233 -4.525 -7.710 1.00 77.69 172 VAL A CA 1
ATOM 1351 C C . VAL A 1 172 ? -7.059 -4.924 -6.245 1.00 77.69 172 VAL A C 1
ATOM 1353 O O . VAL A 1 172 ? -8.054 -5.110 -5.554 1.00 77.69 172 VAL A O 1
ATOM 1356 N N . VAL A 1 173 ? -5.827 -4.953 -5.718 1.00 74.19 173 VAL A N 1
ATOM 1357 C CA . VAL A 1 173 ? -5.605 -5.314 -4.299 1.00 74.19 173 VAL A CA 1
ATOM 1358 C C . VAL A 1 173 ? -6.064 -4.217 -3.343 1.00 74.19 173 VAL A C 1
ATOM 1360 O O . VAL A 1 173 ? -6.550 -4.500 -2.253 1.00 74.19 173 VAL A O 1
ATOM 1363 N N . LYS A 1 174 ? -5.946 -2.946 -3.742 1.00 68.81 174 LYS A N 1
ATOM 1364 C CA . LYS A 1 174 ? -6.528 -1.823 -2.988 1.00 68.81 174 LYS A CA 1
ATOM 1365 C C . LYS A 1 174 ? -8.048 -1.726 -3.153 1.00 68.81 174 LYS A C 1
ATOM 1367 O O . LYS A 1 174 ? -8.657 -0.871 -2.514 1.00 68.81 174 LYS A O 1
ATOM 1372 N N . GLY A 1 175 ? -8.631 -2.574 -4.003 1.00 54.03 175 GLY A N 1
ATOM 1373 C CA . GLY A 1 175 ? -10.055 -2.788 -4.195 1.00 54.03 175 GLY A CA 1
ATOM 1374 C C . GLY A 1 175 ? -10.892 -1.517 -4.236 1.00 54.03 175 GLY A C 1
ATOM 1375 O O . GLY A 1 175 ? -11.724 -1.359 -3.351 1.00 54.03 175 GLY A O 1
ATOM 1376 N N . ARG A 1 176 ? -10.695 -0.619 -5.220 1.00 52.81 176 ARG A N 1
ATOM 1377 C CA . ARG A 1 176 ? -11.708 0.383 -5.636 1.00 52.81 176 ARG A CA 1
ATOM 1378 C C . ARG A 1 176 ? -11.282 1.162 -6.881 1.00 52.81 176 ARG A C 1
ATOM 1380 O O . ARG A 1 176 ? -10.324 1.934 -6.848 1.00 52.81 176 ARG A O 1
ATOM 1387 N N . ALA A 1 177 ? -12.099 1.100 -7.930 1.00 58.22 177 ALA A N 1
ATOM 1388 C CA . ALA A 1 177 ? -12.349 2.312 -8.699 1.00 58.22 177 ALA A CA 1
ATOM 1389 C C . ALA A 1 177 ? -12.867 3.358 -7.700 1.00 58.22 177 ALA A C 1
ATOM 1391 O O . ALA A 1 177 ? -13.893 3.130 -7.061 1.00 58.22 177 ALA A O 1
ATOM 1392 N N . VAL A 1 178 ? -12.116 4.439 -7.472 1.00 66.31 178 VAL A N 1
ATOM 1393 C CA . VAL A 1 178 ? -12.534 5.492 -6.537 1.00 66.31 178 VAL A CA 1
ATOM 1394 C C . VAL A 1 178 ? -13.803 6.132 -7.103 1.00 66.31 178 VAL A C 1
ATOM 1396 O O . VAL A 1 178 ? -13.711 6.742 -8.176 1.00 66.31 178 VAL A O 1
ATOM 1399 N N . PRO A 1 179 ? -14.960 6.016 -6.421 1.00 70.69 179 PRO A N 1
ATOM 1400 C CA . PRO A 1 179 ? -16.214 6.556 -6.930 1.00 70.69 179 PRO A CA 1
ATOM 1401 C C . PRO A 1 179 ? -16.083 8.047 -7.279 1.00 70.69 179 PRO A C 1
ATOM 1403 O O . PRO A 1 179 ? -15.314 8.766 -6.631 1.00 70.69 179 PRO A O 1
ATOM 1406 N N . PRO A 1 180 ? -16.787 8.555 -8.297 1.00 84.44 180 PRO A N 1
ATOM 1407 C CA . PRO A 1 180 ? -16.872 9.993 -8.532 1.00 84.44 180 PRO A CA 1
ATOM 1408 C C . PRO A 1 180 ? -17.423 10.756 -7.316 1.00 84.44 180 PRO A C 1
ATOM 1410 O O . PRO A 1 180 ? -18.193 10.201 -6.533 1.00 84.44 180 PRO A O 1
ATOM 1413 N N . LEU A 1 181 ? -17.087 12.044 -7.182 1.00 86.81 181 LEU A N 1
ATOM 1414 C CA . LEU A 1 181 ? -17.550 12.905 -6.076 1.00 86.81 181 LEU A CA 1
ATOM 1415 C C . LEU A 1 181 ? -19.083 13.046 -5.999 1.00 86.81 181 LEU A C 1
ATOM 1417 O O . LEU A 1 181 ? -19.636 13.243 -4.919 1.00 86.81 181 LEU A O 1
ATOM 1421 N N . HIS A 1 182 ? -19.765 12.899 -7.135 1.00 90.50 182 HIS A N 1
ATOM 1422 C CA . HIS A 1 182 ? -21.223 12.942 -7.245 1.00 90.50 182 HIS A CA 1
ATOM 1423 C C . HIS A 1 182 ? -21.902 11.597 -6.943 1.00 90.50 182 HIS A C 1
ATOM 1425 O O . HIS A 1 182 ? -23.123 11.512 -7.016 1.00 90.50 182 HIS A O 1
ATOM 1431 N N . THR A 1 183 ? -21.140 10.545 -6.621 1.00 90.19 183 THR A N 1
ATOM 1432 C CA . THR A 1 183 ? -21.721 9.252 -6.234 1.00 90.19 183 THR A CA 1
ATOM 1433 C C . THR A 1 183 ? -22.526 9.432 -4.960 1.00 90.19 183 THR A C 1
ATOM 1435 O O . THR A 1 183 ? -22.017 9.980 -3.980 1.00 90.19 183 THR A O 1
ATOM 1438 N N . GLU A 1 184 ? -23.769 8.968 -4.969 1.00 91.19 184 GLU A N 1
ATOM 1439 C CA . GLU A 1 184 ? -24.641 9.017 -3.806 1.00 91.19 184 GLU A CA 1
ATOM 1440 C C . GLU A 1 184 ? -24.229 7.951 -2.785 1.00 91.19 184 GLU A C 1
ATOM 1442 O O . GLU A 1 184 ? -24.047 6.777 -3.113 1.00 91.19 184 GLU A O 1
ATOM 1447 N N . LEU A 1 185 ? -24.045 8.377 -1.538 1.00 85.56 185 LEU A N 1
ATOM 1448 C CA . LEU A 1 185 ? -23.852 7.502 -0.393 1.00 85.56 185 LEU A CA 1
ATOM 1449 C C . LEU A 1 185 ? -25.198 7.330 0.316 1.00 85.56 185 LEU A C 1
ATOM 1451 O O . LEU A 1 185 ? -25.904 8.329 0.499 1.00 85.56 185 LEU A O 1
ATOM 1455 N N . PRO A 1 186 ? -25.537 6.109 0.764 1.00 86.31 186 PRO A N 1
ATOM 1456 C CA . PRO A 1 186 ? -26.778 5.867 1.488 1.00 86.31 186 PRO A CA 1
ATOM 1457 C C . PRO A 1 186 ? -26.839 6.684 2.787 1.00 86.31 186 PRO A C 1
ATOM 1459 O O . PRO A 1 186 ? -25.827 7.188 3.286 1.00 86.31 186 PRO A O 1
ATOM 1462 N N . ALA A 1 187 ? -28.045 6.822 3.339 1.00 87.44 187 ALA A N 1
ATOM 1463 C CA . ALA A 1 187 ? -28.230 7.379 4.674 1.00 87.44 187 ALA A CA 1
ATOM 1464 C C . ALA A 1 187 ? -27.496 6.527 5.725 1.00 87.44 187 ALA A C 1
ATOM 1466 O O . ALA A 1 187 ? -27.325 5.323 5.538 1.00 87.44 187 ALA A O 1
ATOM 1467 N N . ILE A 1 188 ? -27.076 7.148 6.832 1.00 84.56 188 ILE A N 1
ATOM 1468 C CA . ILE A 1 188 ? -26.431 6.409 7.936 1.00 84.56 188 ILE A CA 1
ATOM 1469 C C . ILE A 1 188 ? -27.455 5.532 8.665 1.00 84.56 188 ILE A C 1
ATOM 1471 O O . ILE A 1 188 ? -27.131 4.431 9.102 1.00 84.56 188 ILE A O 1
ATOM 1475 N N . ALA A 1 189 ? -28.693 6.009 8.786 1.00 86.62 189 ALA A N 1
ATOM 1476 C CA . ALA A 1 189 ? -29.789 5.265 9.383 1.00 86.62 189 ALA A CA 1
ATOM 1477 C C . ALA A 1 189 ? -30.253 4.113 8.474 1.00 86.62 189 ALA A C 1
ATOM 1479 O O . ALA A 1 189 ? -31.159 4.278 7.657 1.00 86.62 189 ALA A O 1
ATOM 1480 N N . ASP A 1 190 ? -29.654 2.938 8.655 1.00 87.75 190 ASP A N 1
ATOM 1481 C CA . ASP A 1 190 ? -30.188 1.665 8.170 1.00 87.75 190 ASP A CA 1
ATOM 1482 C C . ASP A 1 190 ? -30.884 0.873 9.297 1.00 87.75 190 ASP A C 1
ATOM 1484 O O . ASP A 1 190 ? -30.892 1.270 10.467 1.00 87.75 190 ASP A O 1
ATOM 1488 N N . ASP A 1 191 ? -31.491 -0.267 8.958 1.00 87.94 191 ASP A N 1
ATOM 1489 C CA . ASP A 1 191 ? -32.228 -1.092 9.924 1.00 87.94 191 ASP A CA 1
ATOM 1490 C C . ASP A 1 191 ? -31.357 -1.625 11.073 1.00 87.94 191 ASP A C 1
ATOM 1492 O O . ASP A 1 191 ? -31.850 -1.818 12.191 1.00 87.94 191 ASP A O 1
ATOM 1496 N N . ALA A 1 192 ? -30.071 -1.882 10.820 1.00 89.62 192 ALA A N 1
ATOM 1497 C CA . ALA A 1 192 ? -29.142 -2.369 11.832 1.00 89.62 192 ALA A CA 1
ATOM 1498 C C . ALA A 1 192 ? -28.741 -1.235 12.787 1.00 89.62 192 ALA A C 1
ATOM 1500 O O . ALA A 1 192 ? -28.812 -1.403 14.007 1.00 89.62 192 ALA A O 1
ATOM 1501 N N . VAL A 1 193 ? -28.415 -0.062 12.242 1.00 87.50 193 VAL A N 1
ATOM 1502 C CA . VAL A 1 193 ? -28.098 1.159 12.991 1.00 87.50 193 VAL A CA 1
ATOM 1503 C C . VAL A 1 193 ? -29.287 1.582 13.845 1.00 87.50 193 VAL A C 1
ATOM 1505 O O . VAL A 1 193 ? -29.131 1.815 15.042 1.00 87.50 193 VAL A O 1
ATOM 1508 N N . MET A 1 194 ? -30.498 1.606 13.286 1.00 92.00 194 MET A N 1
ATOM 1509 C CA . MET A 1 194 ? -31.698 1.999 14.029 1.00 92.00 194 MET A CA 1
ATOM 1510 C C . MET A 1 194 ? -32.071 1.002 15.131 1.00 92.00 194 MET A C 1
ATOM 1512 O O . MET A 1 194 ? -32.653 1.398 16.144 1.00 92.00 194 MET A O 1
ATOM 1516 N N . ARG A 1 195 ? -31.729 -0.283 14.979 1.00 94.31 195 ARG A N 1
ATOM 1517 C CA . ARG A 1 195 ? -31.885 -1.280 16.047 1.00 94.31 195 ARG A CA 1
ATOM 1518 C C . ARG A 1 195 ? -30.910 -1.018 17.190 1.00 94.31 195 ARG A C 1
ATOM 1520 O O . ARG A 1 195 ? -31.359 -0.858 18.323 1.00 94.31 195 ARG A O 1
ATOM 1527 N N . ALA A 1 196 ? -29.620 -0.888 16.879 1.00 93.06 196 ALA A N 1
ATOM 1528 C CA . ALA A 1 196 ? -28.586 -0.571 17.863 1.00 93.06 196 ALA A CA 1
ATOM 1529 C C . ALA A 1 196 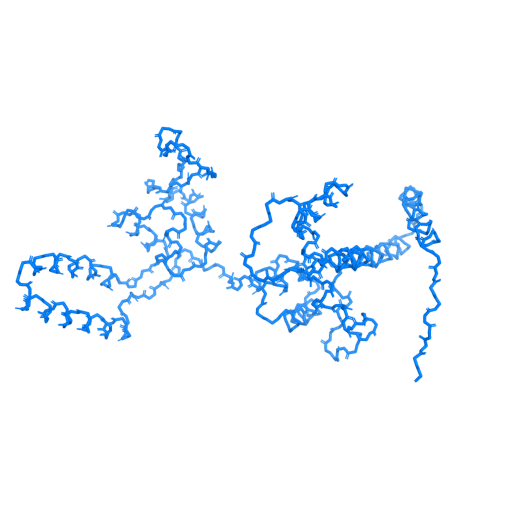? -28.880 0.754 18.588 1.00 93.06 196 ALA A C 1
ATOM 1531 O O . ALA A 1 196 ? -28.705 0.869 19.799 1.00 93.06 196 ALA A O 1
ATOM 1532 N N . TRP A 1 197 ? -29.412 1.739 17.864 1.00 94.31 197 TRP A N 1
ATOM 1533 C CA . TRP A 1 197 ? -29.811 3.023 18.422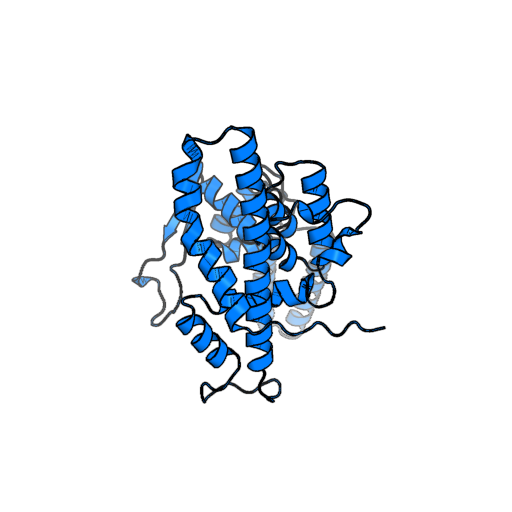 1.00 94.31 197 TRP A CA 1
ATOM 1534 C C . TRP A 1 197 ? -30.933 2.909 19.461 1.00 94.31 197 TRP A C 1
ATOM 1536 O O . TRP A 1 197 ? -30.839 3.480 20.548 1.00 94.31 197 TRP A O 1
ATOM 1546 N N . ARG A 1 198 ? -31.985 2.131 19.173 1.00 94.25 198 ARG A N 1
ATOM 1547 C CA . ARG A 1 198 ? -33.081 1.889 20.130 1.00 94.25 198 ARG A CA 1
ATOM 1548 C C . ARG A 1 198 ? -32.592 1.166 21.385 1.00 94.25 198 ARG A C 1
ATOM 1550 O O . ARG A 1 198 ? -33.026 1.500 22.489 1.00 94.25 198 ARG A O 1
ATOM 1557 N N . GLU A 1 199 ? -31.689 0.201 21.225 1.00 95.50 199 GLU A N 1
ATOM 1558 C CA . GLU A 1 199 ? -31.061 -0.510 22.345 1.00 95.50 199 GLU A CA 1
ATOM 1559 C C . GLU A 1 199 ? -30.231 0.446 23.212 1.00 95.50 199 GLU A C 1
ATOM 1561 O O . GLU A 1 199 ? -30.386 0.455 24.435 1.00 95.50 199 GLU A O 1
ATOM 1566 N N . TYR A 1 200 ? -29.433 1.318 22.588 1.00 94.88 200 TYR A N 1
ATOM 1567 C CA . TYR A 1 200 ? -28.651 2.343 23.279 1.00 94.88 200 TYR A CA 1
ATOM 1568 C C . TYR A 1 200 ? -29.531 3.328 24.061 1.00 94.88 200 TYR A C 1
ATOM 1570 O O . TYR A 1 200 ? -29.277 3.563 25.244 1.00 94.88 200 TYR A O 1
ATOM 1578 N N . ILE A 1 201 ? -30.601 3.857 23.448 1.00 95.25 201 ILE A N 1
ATOM 1579 C CA . ILE A 1 201 ? -31.552 4.749 24.135 1.00 95.25 201 ILE A CA 1
ATOM 1580 C C . ILE A 1 201 ? -32.146 4.052 25.361 1.00 95.25 201 ILE A C 1
ATOM 1582 O O . ILE A 1 201 ? -32.186 4.635 26.444 1.00 95.25 201 ILE A O 1
ATOM 1586 N N . THR A 1 202 ? -32.585 2.802 25.203 1.00 95.56 202 THR A N 1
ATOM 1587 C CA . THR A 1 202 ? -33.201 2.032 26.291 1.00 95.56 202 THR A CA 1
ATOM 1588 C C . THR A 1 202 ? -32.213 1.824 27.440 1.00 95.56 202 THR A C 1
ATOM 1590 O O . THR A 1 202 ? -32.552 2.042 28.603 1.00 95.56 202 THR A O 1
ATOM 1593 N N . ALA A 1 203 ? -30.965 1.464 27.129 1.00 95.00 203 ALA A N 1
ATOM 1594 C CA . ALA A 1 203 ? -29.911 1.309 28.127 1.00 95.00 203 ALA A CA 1
ATOM 1595 C C . ALA A 1 203 ? -29.606 2.630 28.857 1.00 95.00 203 ALA A C 1
ATOM 1597 O O . ALA A 1 203 ? -29.501 2.642 30.085 1.00 95.00 203 ALA A O 1
ATOM 1598 N N . GLY A 1 204 ? -29.524 3.746 28.125 1.00 94.31 204 GLY A N 1
ATOM 1599 C CA . GLY A 1 204 ? -29.317 5.076 28.698 1.00 94.31 204 GLY A CA 1
ATOM 1600 C C . GLY A 1 204 ? -30.460 5.505 29.620 1.00 94.31 204 GLY A C 1
ATOM 1601 O O . GLY A 1 204 ? -30.216 5.994 30.721 1.00 94.31 204 GLY A O 1
ATOM 1602 N N . GLN A 1 205 ? -31.710 5.258 29.223 1.00 93.69 205 GLN A N 1
ATOM 1603 C CA . GLN A 1 205 ? -32.885 5.535 30.054 1.00 93.69 205 GLN A CA 1
ATOM 1604 C C . GLN A 1 205 ? -32.882 4.706 31.343 1.00 93.69 205 GLN A C 1
ATOM 1606 O O . GLN A 1 205 ? -33.108 5.257 32.421 1.00 93.69 205 GLN A O 1
ATOM 1611 N N . ASN A 1 206 ? -32.567 3.411 31.256 1.00 95.12 206 ASN A N 1
ATOM 1612 C CA . ASN A 1 206 ? -32.455 2.542 32.429 1.00 95.12 206 ASN A CA 1
ATOM 1613 C C . ASN A 1 206 ? -31.367 3.036 33.395 1.00 95.12 206 ASN A C 1
ATOM 1615 O O . ASN A 1 206 ? -31.583 3.079 34.605 1.00 95.12 206 ASN A O 1
ATOM 1619 N N . LEU A 1 207 ? -30.213 3.462 32.872 1.00 95.25 207 LEU A N 1
ATOM 1620 C CA . LEU A 1 207 ? -29.139 4.018 33.694 1.00 95.25 207 LEU A CA 1
ATOM 1621 C C . LEU A 1 207 ? -29.554 5.336 34.361 1.00 95.25 207 LEU A C 1
ATOM 1623 O O . LEU A 1 207 ? -29.304 5.514 35.551 1.00 95.25 207 LEU A O 1
ATOM 1627 N N . ALA A 1 208 ? -30.226 6.229 33.631 1.00 94.44 208 ALA A N 1
ATOM 1628 C CA . ALA A 1 208 ? -30.708 7.502 34.166 1.00 94.44 208 ALA A CA 1
ATOM 1629 C C . ALA A 1 208 ? -31.724 7.323 35.310 1.00 94.44 208 ALA A C 1
ATOM 1631 O O . ALA A 1 208 ? -31.783 8.159 36.208 1.00 94.44 208 ALA A O 1
ATOM 1632 N N . GLN A 1 209 ? -32.496 6.230 35.319 1.00 94.12 209 GLN A N 1
ATOM 1633 C CA . GLN A 1 209 ? -33.411 5.912 36.423 1.00 94.12 209 GLN A CA 1
ATOM 1634 C C . GLN A 1 209 ? -32.671 5.514 37.705 1.00 94.12 209 GLN A C 1
ATOM 1636 O O . GLN A 1 209 ? -33.076 5.905 38.797 1.00 94.12 209 GLN A O 1
ATOM 1641 N N . VAL A 1 210 ? -31.589 4.742 37.579 1.00 96.69 210 VAL A N 1
ATOM 1642 C CA . VAL A 1 210 ? -30.793 4.276 38.727 1.00 96.69 210 VAL A CA 1
ATOM 1643 C C . VAL A 1 210 ? -29.807 5.351 39.197 1.00 96.69 210 VAL A C 1
ATOM 1645 O O . VAL A 1 210 ? -29.492 5.429 40.383 1.00 96.69 210 VAL A O 1
ATOM 1648 N N . VAL A 1 211 ? -29.345 6.210 38.283 1.00 95.62 211 VAL A N 1
ATOM 1649 C CA . VAL A 1 211 ? -28.387 7.292 38.544 1.00 95.62 211 VAL A CA 1
ATOM 1650 C C . VAL A 1 211 ? -28.926 8.619 37.984 1.00 95.62 211 VAL A C 1
ATOM 1652 O O . VAL A 1 211 ? -28.473 9.078 36.933 1.00 95.62 211 VAL A O 1
ATOM 1655 N N . PRO A 1 212 ? -29.862 9.293 38.684 1.00 93.25 212 PRO A N 1
ATOM 1656 C CA . PRO A 1 212 ? -30.507 10.514 38.185 1.00 93.25 212 PRO A CA 1
ATOM 1657 C C . PRO A 1 212 ? -29.536 11.643 37.826 1.00 93.25 212 PRO A C 1
ATOM 1659 O O . PRO A 1 212 ? -29.759 12.367 36.859 1.00 93.25 212 PRO A O 1
ATOM 1662 N N . ALA A 1 213 ? -28.420 11.757 38.554 1.00 93.31 213 ALA A N 1
ATOM 1663 C CA . ALA A 1 213 ? -27.383 12.756 38.290 1.00 93.31 213 ALA A CA 1
ATOM 1664 C C . ALA A 1 213 ? -26.720 12.607 36.904 1.00 93.31 213 ALA A C 1
ATOM 1666 O O . ALA A 1 213 ? -26.170 13.575 36.393 1.00 93.31 213 ALA A O 1
ATOM 1667 N N . ALA A 1 214 ? -26.780 11.422 36.284 1.00 91.31 214 ALA A N 1
ATOM 1668 C CA . ALA A 1 214 ? -26.247 11.185 34.942 1.00 91.31 214 ALA A CA 1
ATOM 1669 C C . ALA A 1 214 ? -27.256 11.503 33.820 1.00 91.31 214 ALA A C 1
ATOM 1671 O O . ALA A 1 214 ? -26.876 11.533 32.649 1.00 91.31 214 ALA A O 1
ATOM 1672 N N . GLY A 1 215 ? -28.535 11.731 34.147 1.00 91.38 215 GLY A N 1
ATOM 1673 C CA . GLY A 1 215 ? -29.615 11.824 33.160 1.00 91.38 215 GLY A CA 1
ATOM 1674 C C . GLY A 1 215 ? -29.432 12.950 32.141 1.00 91.38 215 GLY A C 1
ATOM 1675 O O . GLY A 1 215 ? -29.682 12.753 30.954 1.00 91.38 215 GLY A O 1
ATOM 1676 N N . GLU A 1 216 ? -28.946 14.110 32.582 1.00 91.06 216 GLU A N 1
ATOM 1677 C CA . GLU A 1 216 ? -28.709 15.251 31.696 1.00 91.06 216 GLU A CA 1
ATOM 1678 C C . GLU A 1 216 ? -27.554 14.986 30.714 1.00 91.06 216 GLU A C 1
ATOM 1680 O O . GLU A 1 216 ? -27.700 15.217 29.515 1.00 91.06 216 GLU A O 1
ATOM 1685 N N . SER A 1 217 ? -26.445 14.399 31.175 1.00 91.56 217 SER A N 1
ATOM 1686 C CA . SER A 1 217 ? -25.328 14.011 30.300 1.00 91.56 217 SER A CA 1
ATOM 1687 C C . SER A 1 217 ? -25.726 12.946 29.276 1.00 91.56 217 SER A C 1
ATOM 1689 O O . SER A 1 217 ? -25.318 13.023 28.119 1.00 91.56 217 SER A O 1
ATOM 1691 N N . ILE A 1 218 ? -26.550 11.973 29.680 1.00 91.50 218 ILE A N 1
ATOM 1692 C CA . ILE A 1 218 ? -27.080 10.946 28.772 1.00 91.50 218 ILE A CA 1
ATOM 1693 C C . ILE A 1 218 ? -27.954 11.593 27.696 1.00 91.50 218 ILE A C 1
ATOM 1695 O O . ILE A 1 218 ? -27.839 11.230 26.528 1.00 91.50 218 ILE A O 1
ATOM 1699 N N . LYS A 1 219 ? -28.793 12.568 28.066 1.00 91.12 219 LYS A N 1
ATOM 1700 C CA . LYS A 1 219 ? -29.631 13.294 27.108 1.00 91.12 219 LYS A CA 1
ATOM 1701 C C . LYS A 1 219 ? -28.790 14.035 26.065 1.00 91.12 219 LYS A C 1
ATOM 1703 O O . LYS A 1 219 ? -29.048 13.858 24.881 1.00 91.12 219 LYS A O 1
ATOM 1708 N N . TYR A 1 220 ? -27.772 14.789 26.485 1.00 89.00 220 TYR A N 1
ATOM 1709 C CA . TYR A 1 220 ? -26.886 15.482 25.541 1.00 89.00 220 TYR A CA 1
ATOM 1710 C C . TYR A 1 220 ? -26.181 14.503 24.594 1.00 89.00 220 TYR A C 1
ATOM 1712 O O . TYR A 1 220 ? -26.209 14.697 23.385 1.00 89.00 220 TYR A O 1
ATOM 1720 N N . ALA A 1 221 ? -25.642 13.397 25.117 1.00 86.12 221 ALA A N 1
ATOM 1721 C CA . ALA A 1 221 ? -25.020 12.373 24.279 1.00 86.12 221 ALA A CA 1
ATOM 1722 C C . ALA A 1 221 ? -26.012 11.748 23.281 1.00 86.12 221 ALA A C 1
ATOM 1724 O O . ALA A 1 221 ? -25.644 11.433 22.151 1.00 86.12 221 ALA A O 1
ATOM 1725 N N . VAL A 1 222 ? -27.272 11.555 23.688 1.00 88.56 222 VAL A N 1
ATOM 1726 C CA . VAL A 1 222 ? -28.325 11.054 22.799 1.00 88.56 222 VAL A CA 1
ATOM 1727 C C . VAL A 1 222 ? -28.608 12.048 21.674 1.00 88.56 222 VAL A C 1
ATOM 1729 O O . VAL A 1 222 ? -28.675 11.636 20.517 1.00 88.56 222 VAL A O 1
ATOM 1732 N N . ASP A 1 223 ? -28.749 13.333 21.989 1.00 86.62 223 ASP A N 1
ATOM 1733 C CA . ASP A 1 223 ? -29.022 14.369 20.991 1.00 86.62 223 ASP A CA 1
ATOM 1734 C C . ASP A 1 223 ? -27.855 14.504 19.986 1.00 86.62 223 ASP A C 1
ATOM 1736 O O . ASP A 1 223 ? -28.092 14.548 18.775 1.00 86.62 223 ASP A O 1
ATOM 1740 N N . ASP A 1 224 ? -26.605 14.438 20.457 1.00 83.81 224 ASP A N 1
ATOM 1741 C CA . ASP A 1 224 ? -25.404 14.488 19.609 1.00 83.81 224 ASP A CA 1
ATOM 1742 C C . ASP A 1 224 ? -25.302 13.281 18.662 1.00 83.81 224 ASP A C 1
ATOM 1744 O O . ASP A 1 224 ? -25.073 13.424 17.458 1.00 83.81 224 ASP A O 1
ATOM 1748 N N . ILE A 1 225 ? -25.501 12.064 19.182 1.00 84.44 225 ILE A N 1
ATOM 1749 C CA . ILE A 1 225 ? -25.436 10.837 18.373 1.00 84.44 225 ILE A CA 1
ATOM 1750 C C . ILE A 1 225 ? -26.587 10.800 17.362 1.00 84.44 225 ILE A C 1
ATOM 1752 O O . ILE A 1 225 ? -26.391 10.395 16.212 1.00 84.44 225 ILE A O 1
ATOM 1756 N N . LYS A 1 226 ? -27.782 11.250 17.764 1.00 86.12 226 LYS A N 1
ATOM 1757 C C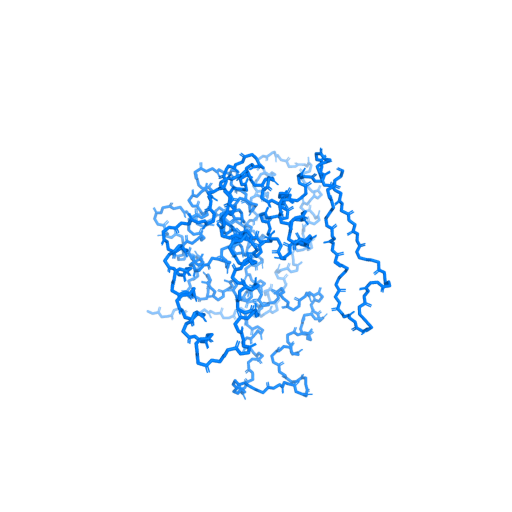A . LYS A 1 226 ? -28.958 11.314 16.893 1.00 86.12 226 LYS A CA 1
ATOM 1758 C C . LYS A 1 226 ? -28.679 12.155 15.651 1.00 86.12 226 LYS A C 1
ATOM 1760 O O . LYS A 1 226 ? -29.001 11.714 14.550 1.00 86.12 226 LYS A O 1
ATOM 1765 N N . TYR A 1 227 ? -28.027 13.305 15.814 1.00 83.44 227 TYR A N 1
ATOM 1766 C CA . TYR A 1 227 ? -27.663 14.173 14.697 1.00 83.44 227 TYR A CA 1
ATOM 1767 C C . TYR A 1 227 ? -26.794 13.459 13.648 1.00 83.44 227 TYR A C 1
ATOM 1769 O O . TYR A 1 227 ? -26.998 13.621 12.446 1.00 83.44 227 TYR A O 1
ATOM 1777 N N . ILE A 1 228 ? -25.861 12.608 14.086 1.00 84.12 228 ILE A N 1
ATOM 1778 C CA . ILE A 1 228 ? -25.013 11.815 13.186 1.00 84.12 228 ILE A CA 1
ATOM 1779 C C . ILE A 1 228 ? -25.843 10.740 12.472 1.00 84.12 228 ILE A C 1
ATOM 1781 O O . ILE A 1 228 ? -25.745 10.592 11.252 1.00 84.12 228 ILE A O 1
ATOM 1785 N N . ILE A 1 229 ? -26.678 10.004 13.209 1.00 85.00 229 ILE A N 1
ATOM 1786 C CA . ILE A 1 229 ? -27.489 8.903 12.662 1.00 85.00 229 ILE A CA 1
ATOM 1787 C C . ILE A 1 229 ? -28.500 9.410 11.627 1.00 85.00 229 ILE A C 1
ATOM 1789 O O . ILE A 1 229 ? -28.685 8.776 10.589 1.00 85.00 229 ILE A O 1
ATOM 1793 N N . GLU A 1 230 ? -29.111 10.570 11.870 1.00 84.44 230 GLU A N 1
ATOM 1794 C CA . GLU A 1 230 ? -30.114 11.174 10.984 1.00 84.44 230 GLU A CA 1
ATOM 1795 C C . GLU A 1 230 ? -29.523 11.774 9.700 1.00 84.44 230 GLU A C 1
ATOM 1797 O O . GLU A 1 230 ? -30.260 12.339 8.891 1.00 84.44 230 GLU A O 1
ATOM 1802 N N . THR A 1 231 ? -28.214 11.627 9.456 1.00 83.88 231 THR A N 1
ATOM 1803 C CA . THR A 1 231 ? -27.611 12.138 8.225 1.00 83.88 231 THR A CA 1
ATOM 1804 C C . THR A 1 231 ? -28.189 11.409 6.997 1.00 83.88 231 THR A C 1
ATOM 1806 O O . THR A 1 231 ? -27.965 10.195 6.847 1.00 83.88 231 THR A O 1
ATOM 1809 N N . PRO A 1 232 ? -28.875 12.127 6.082 1.00 86.50 232 PRO A N 1
ATOM 1810 C CA . PRO A 1 232 ? -29.576 11.527 4.950 1.00 86.50 232 PRO A CA 1
ATOM 1811 C C . PRO A 1 232 ? -28.608 10.979 3.896 1.00 86.50 232 PRO A C 1
ATOM 1813 O O . PRO A 1 232 ? -27.383 11.102 4.014 1.00 86.50 232 PRO A O 1
ATOM 1816 N N . ALA A 1 233 ? -29.160 10.356 2.853 1.00 88.44 233 ALA A N 1
ATOM 1817 C CA . ALA A 1 233 ? -28.396 10.048 1.652 1.00 88.44 233 ALA A CA 1
ATOM 1818 C C . ALA A 1 233 ? -27.879 11.354 1.030 1.00 88.44 233 ALA A C 1
ATOM 1820 O O . ALA A 1 233 ? -28.587 12.359 0.983 1.00 88.44 233 ALA A O 1
ATOM 1821 N N . GLN A 1 234 ? -26.615 11.357 0.624 1.00 90.94 234 GLN A N 1
ATOM 1822 C CA . GLN A 1 234 ? -25.969 12.525 0.028 1.00 90.94 234 GLN A CA 1
ATOM 1823 C C . GLN A 1 234 ? -24.752 12.095 -0.775 1.00 90.94 234 GLN A C 1
ATOM 1825 O O . GLN A 1 234 ? -24.212 11.006 -0.571 1.00 90.94 234 GLN A O 1
ATOM 1830 N N . THR A 1 235 ? -24.293 12.960 -1.674 1.00 95.81 235 THR A N 1
ATOM 1831 C CA . THR A 1 235 ? -23.091 12.691 -2.463 1.00 95.81 235 THR A CA 1
ATOM 1832 C C . THR A 1 235 ? -21.855 12.541 -1.573 1.00 95.81 235 THR A C 1
ATOM 1834 O O . THR A 1 235 ? -21.814 13.044 -0.446 1.00 95.81 235 THR A O 1
ATOM 1837 N N . VAL A 1 236 ? -20.815 11.879 -2.086 1.00 92.88 236 VAL A N 1
ATOM 1838 C CA . VAL A 1 236 ? -19.487 11.832 -1.448 1.00 92.88 236 VAL A CA 1
ATOM 1839 C C . VAL A 1 236 ? -19.021 13.240 -1.061 1.00 92.88 236 VAL A C 1
ATOM 1841 O O . VAL A 1 236 ? -18.614 13.457 0.080 1.00 92.88 236 VAL A O 1
ATOM 1844 N N . GLN A 1 237 ? -19.135 14.200 -1.984 1.00 95.06 237 GLN A N 1
ATOM 1845 C CA . GLN A 1 237 ? -18.776 15.600 -1.743 1.00 95.06 237 GLN A CA 1
ATOM 1846 C C . GLN A 1 237 ? -19.606 16.222 -0.611 1.00 95.06 237 GLN A C 1
ATOM 1848 O O . GLN A 1 237 ? -19.040 16.806 0.311 1.00 95.06 237 GLN A O 1
ATOM 1853 N N . GLY A 1 238 ? -20.934 16.050 -0.636 1.00 93.75 238 GLY A N 1
ATOM 1854 C CA . GLY A 1 238 ? -21.829 16.567 0.404 1.00 93.75 238 GLY A CA 1
ATOM 1855 C C . GLY A 1 238 ? -21.529 15.979 1.784 1.00 93.75 238 GLY A C 1
ATOM 1856 O O . GLY A 1 238 ? -21.489 16.705 2.776 1.00 93.75 238 GLY A O 1
ATOM 1857 N N . ARG A 1 239 ? -21.202 14.681 1.844 1.00 92.81 239 ARG A N 1
ATOM 1858 C CA . ARG A 1 239 ? -20.787 14.007 3.082 1.00 92.81 239 ARG A CA 1
ATOM 1859 C C . ARG A 1 239 ? -19.502 14.602 3.649 1.00 92.81 239 ARG A C 1
ATOM 1861 O O . ARG A 1 239 ? -19.456 14.872 4.843 1.00 92.81 239 ARG A O 1
ATOM 1868 N N . ILE A 1 240 ? -18.485 14.823 2.815 1.00 95.00 240 ILE A N 1
ATOM 1869 C CA . ILE A 1 240 ? -17.212 15.420 3.249 1.00 95.00 240 ILE A CA 1
ATOM 1870 C C . ILE A 1 240 ? -17.436 16.846 3.768 1.00 95.00 240 ILE A C 1
ATOM 1872 O O . ILE A 1 240 ? -16.961 17.178 4.851 1.00 95.00 240 ILE A O 1
ATOM 1876 N N . ILE A 1 241 ? -18.215 17.660 3.050 1.00 94.06 241 ILE A N 1
ATOM 1877 C CA . ILE A 1 241 ? -18.577 19.019 3.483 1.00 94.06 241 ILE A CA 1
ATOM 1878 C C . ILE A 1 241 ? -19.289 18.980 4.838 1.00 94.06 241 ILE A C 1
ATOM 1880 O O . ILE A 1 241 ? -18.919 19.719 5.746 1.00 94.06 241 ILE A O 1
ATOM 1884 N N . SER A 1 242 ? -20.257 18.078 5.014 1.00 89.94 242 SER A N 1
ATOM 1885 C CA . SER A 1 242 ? -20.983 17.934 6.276 1.00 89.94 242 SER A CA 1
ATOM 1886 C C . SER A 1 242 ? -20.074 17.526 7.441 1.00 89.94 242 SER A C 1
ATOM 1888 O O . SER A 1 242 ? -20.256 18.037 8.546 1.00 89.94 242 SER A O 1
ATOM 1890 N N . LEU A 1 243 ? -19.090 16.649 7.215 1.00 90.88 243 LEU A N 1
ATOM 1891 C CA . LEU A 1 243 ? -18.114 16.256 8.238 1.00 90.88 243 LEU A CA 1
ATOM 1892 C C . LEU A 1 243 ? -17.239 17.443 8.669 1.00 90.88 243 LEU A C 1
ATOM 1894 O O . LEU A 1 243 ? -17.038 17.650 9.865 1.00 90.88 243 LEU A O 1
ATOM 1898 N N . ILE A 1 244 ? -16.779 18.253 7.713 1.00 92.69 244 ILE A N 1
ATOM 1899 C CA . ILE A 1 244 ? -15.946 19.430 7.989 1.00 92.69 244 ILE A CA 1
ATOM 1900 C C . ILE A 1 244 ? -16.768 20.518 8.691 1.00 92.69 244 ILE A C 1
ATOM 1902 O O . ILE A 1 244 ? -16.382 20.994 9.755 1.00 92.69 244 ILE A O 1
ATOM 1906 N N . GLN A 1 245 ? -17.914 20.890 8.118 1.00 89.50 245 GLN A N 1
ATOM 1907 C CA . GLN A 1 245 ? -18.712 22.031 8.565 1.00 89.50 245 GLN A CA 1
ATOM 1908 C C . GLN A 1 245 ? -19.473 21.757 9.863 1.00 89.50 245 GLN A C 1
ATOM 1910 O O . GLN A 1 245 ? -19.510 22.615 10.742 1.00 89.50 245 GLN A O 1
ATOM 1915 N N . ASN A 1 246 ? -20.087 20.577 9.987 1.00 84.25 246 ASN A N 1
ATOM 1916 C CA . ASN A 1 246 ? -21.025 20.301 11.076 1.00 84.25 246 ASN A CA 1
ATOM 1917 C C . ASN A 1 246 ? -20.399 19.483 12.207 1.00 84.25 246 ASN A C 1
ATOM 1919 O O . ASN A 1 246 ? -20.906 19.524 13.322 1.00 84.25 246 ASN A O 1
ATOM 1923 N N . GLN A 1 247 ? -19.336 18.721 11.928 1.00 82.12 247 GLN A N 1
ATOM 1924 C CA . GLN A 1 247 ? -18.692 17.845 12.917 1.00 82.12 247 GLN A CA 1
ATOM 1925 C C . GLN A 1 247 ? -17.248 18.263 13.238 1.00 82.12 247 GLN A C 1
ATOM 19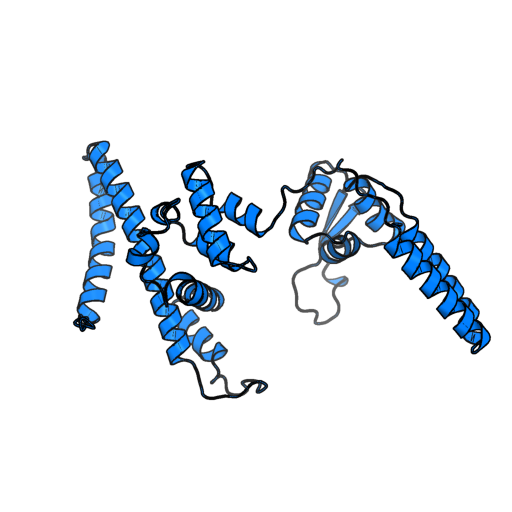27 O O . GLN A 1 247 ? -16.627 17.676 14.120 1.00 82.12 247 GLN A O 1
ATOM 1932 N N . GLY A 1 248 ? -16.696 19.263 12.537 1.00 87.31 248 GLY A N 1
ATOM 1933 C CA . GLY A 1 248 ? -15.313 19.718 12.724 1.00 87.31 248 GLY A CA 1
ATOM 1934 C C . GLY A 1 248 ? -14.256 18.682 12.323 1.00 87.31 248 GLY A C 1
ATOM 1935 O O . GLY A 1 248 ? -13.090 18.817 12.687 1.00 87.31 248 GLY A O 1
ATOM 1936 N N . ILE A 1 249 ? -14.644 17.635 11.589 1.00 91.00 249 ILE A N 1
ATOM 1937 C CA . ILE A 1 249 ? -13.758 16.553 11.159 1.00 91.00 249 ILE A CA 1
ATOM 1938 C C . ILE A 1 249 ? -13.110 16.973 9.841 1.00 91.00 249 ILE A C 1
ATOM 1940 O O . ILE A 1 249 ? -13.677 16.788 8.766 1.00 91.00 249 ILE A O 1
ATOM 1944 N N . ASN A 1 250 ? -11.912 17.552 9.929 1.00 93.12 250 ASN A N 1
ATOM 1945 C CA . ASN A 1 250 ? -11.239 18.209 8.806 1.00 93.12 250 ASN A CA 1
ATOM 1946 C C . ASN A 1 250 ? -9.826 17.681 8.507 1.00 93.12 250 ASN A C 1
ATOM 1948 O O . ASN A 1 250 ? -9.045 18.336 7.819 1.00 93.12 250 ASN A O 1
ATOM 1952 N N . GLU A 1 251 ? -9.503 16.484 8.993 1.00 92.50 251 GLU A N 1
ATOM 1953 C CA . GLU A 1 251 ? -8.246 15.781 8.727 1.00 92.50 251 GLU A CA 1
ATOM 1954 C C . GLU A 1 251 ? -8.508 14.487 7.936 1.00 92.50 251 GLU A C 1
ATOM 1956 O O . GLU A 1 251 ? -9.535 13.832 8.113 1.00 92.50 251 GLU A O 1
ATOM 1961 N N . LEU A 1 252 ? -7.551 14.070 7.099 1.00 86.81 252 LEU A N 1
ATOM 1962 C CA . LEU A 1 252 ? -7.698 12.907 6.211 1.00 86.81 252 LEU A CA 1
ATOM 1963 C C . LEU A 1 252 ? -8.109 11.618 6.946 1.00 86.81 252 LEU A C 1
ATOM 1965 O O . LEU A 1 252 ? -9.051 10.947 6.529 1.00 86.81 252 LEU A O 1
ATOM 1969 N N . ASP A 1 253 ? -7.388 11.247 8.007 1.00 84.75 253 ASP A N 1
ATOM 1970 C CA . ASP A 1 253 ? -7.616 9.971 8.695 1.00 84.75 253 ASP A CA 1
ATOM 1971 C C . ASP A 1 253 ? -8.949 9.963 9.479 1.00 84.75 253 ASP A C 1
ATOM 1973 O O . ASP A 1 253 ? -9.708 9.001 9.332 1.00 84.75 253 ASP A O 1
ATOM 1977 N N . PRO A 1 254 ? -9.312 11.029 10.225 1.00 89.44 254 PRO A N 1
ATOM 1978 C CA . PRO A 1 254 ? -10.647 11.176 10.805 1.00 89.44 254 PRO A CA 1
ATOM 1979 C C . PRO A 1 254 ? -11.793 11.166 9.784 1.00 89.44 254 PRO A C 1
ATOM 1981 O O . PRO A 1 254 ? -12.784 10.474 10.013 1.00 89.44 254 PRO A O 1
ATOM 1984 N N . ILE A 1 255 ? -11.662 11.856 8.642 1.00 91.00 255 ILE A N 1
ATOM 1985 C CA . ILE A 1 255 ? -12.678 11.820 7.573 1.00 91.00 255 ILE A CA 1
ATOM 1986 C C . ILE A 1 255 ? -12.822 10.391 7.039 1.00 91.00 255 ILE A C 1
ATOM 1988 O O . ILE A 1 255 ? -13.936 9.885 6.910 1.00 91.00 255 ILE A O 1
ATOM 1992 N N . ALA A 1 256 ? -11.708 9.706 6.765 1.00 83.00 256 ALA A N 1
ATOM 1993 C CA . ALA A 1 256 ? -11.734 8.332 6.270 1.00 83.00 256 ALA A CA 1
ATOM 1994 C C . ALA A 1 256 ? -12.428 7.375 7.250 1.00 83.00 256 ALA A C 1
ATOM 1996 O O . ALA A 1 256 ? -13.256 6.561 6.834 1.00 83.00 256 ALA A O 1
ATOM 1997 N N . HIS A 1 257 ? -12.143 7.521 8.547 1.00 85.25 257 HIS A N 1
ATOM 1998 C CA . HIS A 1 257 ? -12.804 6.759 9.601 1.00 85.25 257 HIS A CA 1
ATOM 1999 C C . HIS A 1 257 ? -14.313 7.037 9.652 1.00 85.25 257 HIS A C 1
ATOM 2001 O O . HIS A 1 257 ? -15.101 6.093 9.610 1.00 85.25 257 HIS A O 1
ATOM 2007 N N . ALA A 1 258 ? -14.719 8.311 9.667 1.00 84.69 258 ALA A N 1
ATOM 2008 C CA . ALA A 1 258 ? -16.125 8.711 9.731 1.00 84.69 258 ALA A CA 1
ATOM 2009 C C . ALA A 1 258 ? -16.934 8.248 8.508 1.00 84.69 258 ALA A C 1
ATOM 2011 O O . ALA A 1 258 ? -18.091 7.855 8.633 1.00 84.69 258 ALA A O 1
ATOM 2012 N N . MET A 1 259 ? -16.322 8.239 7.321 1.00 84.25 259 MET A N 1
ATOM 2013 C CA . MET A 1 259 ? -16.956 7.732 6.100 1.00 84.25 259 MET A CA 1
ATOM 2014 C C . MET A 1 259 ? -16.958 6.198 6.004 1.00 84.25 259 MET A C 1
ATOM 2016 O O . MET A 1 259 ? -17.568 5.657 5.081 1.00 84.25 259 MET A O 1
ATOM 2020 N N . GLN A 1 260 ? -16.256 5.496 6.903 1.00 80.69 260 GLN A N 1
ATOM 2021 C CA . GLN A 1 260 ? -15.958 4.061 6.803 1.00 80.69 260 GLN A CA 1
ATOM 2022 C C . GLN A 1 260 ? -15.303 3.693 5.459 1.00 80.69 260 GLN A C 1
ATOM 2024 O O . GLN A 1 260 ? -15.603 2.676 4.828 1.00 80.69 260 GLN A O 1
ATOM 2029 N N . GLN A 1 261 ? -14.404 4.555 4.984 1.00 78.31 261 GLN A N 1
ATOM 2030 C CA . GLN A 1 261 ? -13.704 4.397 3.713 1.00 78.31 261 GLN A CA 1
ATOM 2031 C C . GLN A 1 261 ? -12.204 4.243 3.943 1.00 78.31 261 GLN A C 1
ATOM 2033 O O . GLN A 1 261 ? -11.641 4.699 4.936 1.00 78.31 261 GLN A O 1
ATOM 2038 N N . HIS A 1 262 ? -11.523 3.616 2.987 1.00 76.75 262 HIS A N 1
ATOM 2039 C CA . HIS A 1 262 ? -10.070 3.538 3.036 1.00 76.75 262 HIS A CA 1
ATOM 2040 C C . HIS A 1 262 ? -9.443 4.928 2.845 1.00 76.75 262 HIS A C 1
ATOM 2042 O O . HIS A 1 262 ? -9.857 5.698 1.975 1.00 76.75 262 HIS A O 1
ATOM 2048 N N . ARG A 1 263 ? -8.381 5.215 3.604 1.00 78.94 263 ARG A N 1
ATOM 2049 C CA . ARG A 1 263 ? -7.637 6.484 3.575 1.00 78.94 263 ARG A CA 1
ATOM 2050 C C . ARG A 1 263 ? -7.275 6.950 2.165 1.00 78.94 263 ARG A C 1
ATOM 2052 O O . ARG A 1 263 ? -7.493 8.105 1.825 1.00 78.94 263 ARG A O 1
ATOM 2059 N N . ASP A 1 264 ? -6.730 6.062 1.336 1.00 69.50 264 ASP A N 1
ATOM 2060 C CA . ASP A 1 264 ? -6.297 6.419 -0.025 1.00 69.50 264 ASP A CA 1
ATOM 2061 C C . ASP A 1 264 ? -7.473 6.846 -0.925 1.00 69.50 264 ASP A C 1
ATOM 2063 O O . ASP A 1 264 ? -7.298 7.704 -1.783 1.00 69.50 264 ASP A O 1
ATOM 2067 N N . VAL A 1 265 ? -8.673 6.294 -0.709 1.00 72.94 265 VAL A N 1
ATOM 2068 C CA . VAL A 1 265 ? -9.890 6.659 -1.458 1.00 72.94 265 VAL A CA 1
ATOM 2069 C C . VAL A 1 265 ? -10.307 8.079 -1.090 1.00 72.94 265 VAL A C 1
ATOM 2071 O O . VAL A 1 265 ? -10.507 8.921 -1.962 1.00 72.94 265 VAL A O 1
ATOM 2074 N N . VAL A 1 266 ? -10.349 8.360 0.212 1.00 82.19 266 VAL A N 1
ATOM 2075 C CA . VAL A 1 266 ? -10.696 9.681 0.747 1.00 82.19 266 VAL A CA 1
ATOM 2076 C C . VAL A 1 266 ? -9.660 10.721 0.336 1.00 82.19 266 VAL A C 1
ATOM 2078 O O . VAL A 1 266 ? -10.025 11.819 -0.065 1.00 82.19 266 VAL A O 1
ATOM 2081 N N . LYS A 1 267 ? -8.372 10.361 0.326 1.00 84.19 267 LYS A N 1
ATOM 2082 C CA . LYS A 1 267 ? -7.299 11.230 -0.168 1.00 84.19 267 LYS A CA 1
ATOM 2083 C C . LYS A 1 267 ? -7.523 11.644 -1.625 1.00 84.19 267 LYS A C 1
ATOM 2085 O O . LYS A 1 267 ? -7.318 12.805 -1.958 1.00 84.19 267 LYS A O 1
ATOM 2090 N N . VAL A 1 268 ? -7.953 10.720 -2.487 1.00 80.62 268 VAL A N 1
ATOM 2091 C CA . VAL A 1 268 ? -8.270 11.040 -3.888 1.00 80.62 268 VAL A CA 1
ATOM 2092 C C . VAL A 1 268 ? -9.469 11.987 -3.985 1.00 80.62 268 VAL A C 1
ATOM 2094 O O . VAL A 1 268 ? -9.425 12.918 -4.784 1.00 80.62 268 VAL A O 1
ATOM 2097 N N . TRP A 1 269 ? -10.518 11.802 -3.178 1.00 90.12 269 TRP A N 1
ATOM 2098 C CA . TRP A 1 269 ? -11.655 12.732 -3.147 1.00 90.12 269 TRP A CA 1
ATOM 2099 C C . TRP A 1 269 ? -11.269 14.128 -2.666 1.00 90.12 269 TRP A C 1
ATOM 2101 O O . TRP A 1 269 ? -11.619 15.102 -3.323 1.00 90.12 269 TRP A O 1
ATOM 2111 N N . LEU A 1 270 ? -10.510 14.220 -1.574 1.00 90.69 270 LEU A N 1
ATOM 2112 C CA . LEU A 1 270 ? -10.047 15.496 -1.032 1.00 90.69 270 LEU A CA 1
ATOM 2113 C C . LEU A 1 270 ? -9.156 16.234 -2.034 1.00 90.69 270 LEU A C 1
ATOM 2115 O O . LEU A 1 270 ? -9.357 17.420 -2.252 1.00 90.69 270 LEU A O 1
ATOM 2119 N N . ASN A 1 271 ? -8.239 15.534 -2.711 1.00 84.44 271 ASN A N 1
ATOM 2120 C CA . ASN A 1 271 ? -7.423 16.136 -3.767 1.00 84.44 271 ASN A CA 1
ATOM 2121 C C . ASN A 1 271 ? -8.279 16.686 -4.918 1.00 84.44 271 ASN A C 1
ATOM 2123 O O . ASN A 1 271 ? -8.062 17.818 -5.329 1.00 84.44 271 ASN A O 1
ATOM 2127 N N . ARG A 1 272 ? -9.279 15.929 -5.394 1.00 87.31 272 ARG A N 1
ATOM 2128 C CA . ARG A 1 272 ? -10.201 16.396 -6.447 1.00 87.31 272 ARG A CA 1
ATOM 2129 C C . ARG A 1 272 ? -10.974 17.646 -6.019 1.00 87.31 272 ARG A C 1
ATOM 2131 O O . ARG A 1 272 ? -11.081 18.575 -6.805 1.00 87.31 272 ARG A O 1
ATOM 2138 N N . MET A 1 273 ? -11.454 17.677 -4.775 1.00 94.06 273 MET A N 1
ATOM 2139 C CA . MET A 1 273 ? -12.158 18.834 -4.209 1.00 94.06 273 MET A CA 1
ATOM 2140 C C . MET A 1 273 ? -11.242 20.051 -3.998 1.00 94.06 273 MET A C 1
ATOM 2142 O O . MET A 1 273 ? -11.713 21.178 -3.959 1.00 94.06 273 MET A O 1
ATOM 2146 N N . VAL A 1 274 ? -9.933 19.851 -3.828 1.00 91.62 274 VAL A N 1
ATOM 2147 C CA . VAL A 1 274 ? -8.959 20.956 -3.814 1.00 91.62 274 VAL A CA 1
ATOM 2148 C C . VAL A 1 274 ? -8.682 21.449 -5.236 1.00 91.62 274 VAL A C 1
ATOM 2150 O O . VAL A 1 274 ? -8.615 22.650 -5.472 1.00 91.62 274 VAL A O 1
ATOM 2153 N N . GLU A 1 275 ? -8.546 20.531 -6.194 1.00 85.81 275 GLU A N 1
ATOM 2154 C CA . GLU A 1 275 ? -8.318 20.842 -7.611 1.00 85.81 275 GLU A CA 1
ATOM 2155 C C . GLU A 1 275 ? -9.498 21.590 -8.253 1.00 85.81 275 GLU A C 1
ATOM 2157 O O . GLU A 1 275 ? -9.275 22.489 -9.062 1.00 85.81 275 GLU A O 1
ATOM 2162 N N . ASP A 1 276 ? -10.738 21.247 -7.889 1.00 90.31 276 ASP A N 1
ATOM 2163 C CA . ASP A 1 276 ? -11.953 21.913 -8.382 1.00 90.31 276 ASP A CA 1
ATOM 2164 C C . ASP A 1 276 ? -12.330 23.188 -7.603 1.00 90.31 276 ASP A C 1
ATOM 2166 O O . ASP A 1 276 ? -13.275 23.884 -7.978 1.00 90.31 276 ASP A O 1
ATOM 2170 N N . GLY A 1 277 ? -11.569 23.518 -6.554 1.00 91.06 277 GLY A N 1
ATOM 2171 C CA . GLY A 1 277 ? -11.761 24.714 -5.741 1.00 91.06 277 GLY A CA 1
ATOM 2172 C C . GLY A 1 277 ? -12.894 24.626 -4.717 1.00 91.06 277 GLY A C 1
ATOM 2173 O O . GLY A 1 277 ? -13.243 25.650 -4.145 1.00 91.06 277 GLY A O 1
ATOM 2174 N N . THR A 1 278 ? -13.466 23.447 -4.458 1.00 93.75 278 THR A N 1
ATOM 2175 C CA . THR A 1 278 ? -14.454 23.243 -3.380 1.00 93.75 278 THR A CA 1
ATOM 2176 C C . THR A 1 278 ? -13.816 23.324 -1.988 1.00 93.75 278 THR A C 1
ATOM 2178 O O . THR A 1 278 ? -14.444 23.769 -1.026 1.00 93.75 278 THR A O 1
ATOM 2181 N N . LEU A 1 279 ? -12.577 22.852 -1.855 1.00 95.31 279 LEU A N 1
ATOM 2182 C CA . LEU A 1 279 ? -11.804 22.873 -0.619 1.00 95.31 279 LEU A CA 1
ATOM 2183 C C . LEU A 1 279 ? -10.490 23.624 -0.819 1.00 95.31 279 LEU A C 1
ATOM 2185 O O . LEU A 1 279 ? -9.878 23.598 -1.883 1.00 95.31 279 LEU A O 1
ATOM 2189 N N . SER A 1 280 ? -9.994 24.202 0.263 1.00 93.69 280 SER A N 1
ATOM 2190 C CA . SER A 1 280 ? -8.599 24.587 0.412 1.00 93.69 280 SER A CA 1
ATOM 2191 C C . SER A 1 280 ? -7.922 23.664 1.426 1.00 93.69 280 SER A C 1
ATOM 2193 O O . SER A 1 280 ? -8.568 23.051 2.279 1.00 93.69 280 SER A O 1
ATOM 2195 N N . SER A 1 281 ? -6.603 23.513 1.319 1.00 91.31 281 SER A N 1
ATOM 2196 C CA . SER A 1 281 ? -5.819 22.742 2.285 1.00 91.31 281 SER A CA 1
ATOM 2197 C C . SER A 1 281 ? -4.783 23.633 2.948 1.00 91.31 281 SER A C 1
ATOM 2199 O O . SER A 1 281 ? -4.041 24.327 2.248 1.00 91.31 281 SER A O 1
ATOM 2201 N N . ARG A 1 282 ? -4.658 23.546 4.274 1.00 89.44 282 ARG A N 1
ATOM 2202 C CA . ARG A 1 282 ? -3.574 24.180 5.028 1.00 89.44 282 ARG A CA 1
ATOM 2203 C C . ARG A 1 282 ? -2.733 23.143 5.756 1.00 89.44 282 ARG A C 1
ATOM 2205 O O . ARG A 1 282 ? -3.237 22.156 6.294 1.00 89.44 282 ARG A O 1
ATOM 2212 N N . GLN A 1 283 ? -1.427 23.375 5.787 1.00 86.69 283 GLN A N 1
ATOM 2213 C CA . GLN A 1 283 ? -0.528 22.600 6.634 1.00 86.69 283 GLN A CA 1
ATOM 2214 C C . GLN A 1 283 ? -0.591 23.129 8.066 1.00 86.69 283 GLN A C 1
ATOM 2216 O O . GLN A 1 283 ? -0.726 24.332 8.291 1.00 86.69 283 GLN A O 1
ATOM 2221 N N . GLN A 1 284 ? -0.466 22.222 9.026 1.00 83.88 284 GLN A N 1
ATOM 2222 C CA . GLN A 1 284 ? -0.316 22.563 10.432 1.00 83.88 284 GLN A CA 1
ATOM 2223 C C . GLN A 1 284 ? 0.933 23.427 10.632 1.00 83.88 284 GLN A C 1
ATOM 2225 O O . GLN A 1 284 ? 2.039 23.023 10.249 1.00 83.88 284 GLN A O 1
ATOM 2230 N N . ILE A 1 285 ? 0.760 24.582 11.272 1.00 81.94 285 ILE A N 1
ATOM 2231 C CA . ILE A 1 285 ? 1.866 25.485 11.613 1.00 81.94 285 ILE A CA 1
ATOM 2232 C C . ILE A 1 285 ? 2.625 24.978 12.846 1.00 81.94 285 ILE A C 1
ATOM 2234 O O . ILE A 1 285 ? 2.137 24.134 13.602 1.00 81.94 285 ILE A O 1
ATOM 2238 N N . ALA A 1 286 ? 3.857 25.449 13.038 1.00 70.81 286 ALA A N 1
ATOM 2239 C CA . ALA A 1 286 ? 4.730 24.945 14.097 1.00 70.81 286 ALA A CA 1
ATOM 2240 C C . ALA A 1 286 ? 4.160 25.207 15.501 1.00 70.81 286 ALA A C 1
ATOM 2242 O O . ALA A 1 286 ? 4.314 24.358 16.378 1.00 70.81 286 ALA A O 1
ATOM 2243 N N . GLU A 1 287 ? 3.459 26.328 15.695 1.00 73.81 287 GLU A N 1
ATOM 2244 C CA . GLU A 1 287 ? 2.843 26.711 16.970 1.00 73.81 287 GLU A CA 1
ATOM 2245 C C . GLU A 1 287 ? 1.655 25.817 17.365 1.00 73.81 287 GLU A C 1
ATOM 2247 O O . GLU A 1 287 ? 1.357 25.677 18.548 1.00 73.81 287 GLU A O 1
ATOM 2252 N N . GLU A 1 288 ? 0.998 25.164 16.399 1.00 74.62 288 GLU A N 1
ATOM 2253 C CA . GLU A 1 288 ? -0.120 24.234 16.637 1.00 74.62 288 GLU A CA 1
ATOM 2254 C C . GLU A 1 288 ? 0.352 22.830 17.061 1.00 74.62 288 GLU A C 1
ATOM 2256 O O . GLU A 1 288 ? -0.467 21.942 17.322 1.00 74.62 288 GLU A O 1
ATOM 2261 N N . ARG A 1 289 ? 1.667 22.572 17.090 1.00 73.81 289 ARG A N 1
ATOM 2262 C CA . ARG A 1 289 ? 2.207 21.268 17.489 1.00 73.81 289 ARG A CA 1
ATOM 2263 C C . ARG A 1 289 ? 2.386 21.195 18.997 1.00 73.81 289 ARG A C 1
ATOM 2265 O O . ARG A 1 289 ? 3.021 22.050 19.607 1.00 73.81 289 ARG A O 1
ATOM 2272 N N . ALA A 1 290 ? 1.916 20.098 19.589 1.00 73.38 290 ALA A N 1
ATOM 2273 C CA . ALA A 1 290 ? 2.209 19.806 20.985 1.00 73.38 290 ALA A CA 1
ATOM 2274 C C . ALA A 1 290 ? 3.739 19.729 21.209 1.00 73.38 290 ALA A C 1
ATOM 2276 O O . ALA A 1 290 ? 4.444 19.130 20.383 1.00 73.38 290 ALA A O 1
ATOM 2277 N N . PRO A 1 291 ? 4.269 20.291 22.313 1.00 66.94 291 PRO A N 1
ATOM 2278 C CA . PRO A 1 291 ? 5.694 20.238 22.620 1.00 66.94 291 PRO A CA 1
ATOM 2279 C C . PRO A 1 291 ? 6.216 18.795 22.601 1.00 66.94 291 PRO A C 1
ATOM 2281 O O . PRO A 1 291 ? 5.724 17.934 23.326 1.00 66.94 291 PRO A O 1
ATOM 2284 N N . GLY A 1 292 ? 7.206 18.516 21.748 1.00 68.31 292 GLY A N 1
ATOM 2285 C CA . GLY A 1 292 ? 7.802 17.181 21.613 1.00 68.31 292 GLY A CA 1
ATOM 2286 C C . GLY A 1 292 ? 7.050 16.201 20.700 1.00 68.31 292 GLY A C 1
ATOM 2287 O O . GLY A 1 292 ? 7.461 15.042 20.606 1.00 68.31 292 GLY A O 1
ATOM 2288 N N . ALA A 1 293 ? 5.995 16.632 19.999 1.00 62.22 293 ALA A N 1
ATOM 2289 C CA . ALA A 1 293 ? 5.303 15.795 19.022 1.00 62.22 293 ALA A CA 1
ATOM 2290 C C . ALA A 1 293 ? 6.254 15.356 17.891 1.00 62.22 293 ALA A C 1
ATOM 2292 O O . ALA A 1 293 ? 6.825 16.178 17.172 1.00 62.22 293 ALA A O 1
ATOM 2293 N N . ARG A 1 294 ? 6.416 14.038 17.726 1.00 57.31 294 ARG A N 1
ATOM 2294 C CA . ARG A 1 294 ? 7.180 13.421 16.632 1.00 57.31 294 ARG A CA 1
ATOM 2295 C C . ARG A 1 294 ? 6.208 12.950 15.551 1.00 57.31 294 ARG A C 1
ATOM 2297 O O . ARG A 1 294 ? 5.345 12.125 15.830 1.00 57.31 294 ARG A O 1
ATOM 2304 N N . GLY A 1 295 ? 6.351 13.457 14.329 1.00 59.12 295 GLY A N 1
ATOM 2305 C CA . GLY A 1 295 ? 5.514 13.080 13.188 1.00 59.12 295 GLY A CA 1
ATOM 2306 C C . GLY A 1 295 ? 5.501 14.142 12.081 1.00 59.12 295 GLY A C 1
ATOM 2307 O O . GLY A 1 295 ? 5.969 15.262 12.305 1.00 59.12 295 GLY A O 1
ATOM 2308 N N . PRO A 1 296 ? 5.007 13.798 10.877 1.00 67.69 296 PRO A N 1
ATOM 2309 C CA . PRO A 1 296 ? 4.802 14.767 9.801 1.00 67.69 296 PRO A CA 1
ATOM 2310 C C . PRO A 1 296 ? 3.747 15.817 10.189 1.00 67.69 296 PRO A C 1
ATOM 2312 O O . PRO A 1 296 ? 2.919 15.577 11.067 1.00 67.69 296 PRO A O 1
ATOM 2315 N N . ALA A 1 297 ? 3.780 16.984 9.533 1.00 73.25 297 ALA A N 1
ATOM 2316 C CA . ALA A 1 297 ? 2.752 18.012 9.713 1.00 73.25 297 ALA A CA 1
ATOM 2317 C C . ALA A 1 297 ? 1.373 17.452 9.348 1.00 73.25 297 ALA A C 1
ATOM 2319 O O . ALA A 1 297 ? 1.245 16.746 8.344 1.00 73.25 297 ALA A O 1
ATOM 2320 N N . ARG A 1 298 ? 0.352 17.772 10.148 1.00 82.81 298 ARG A N 1
ATOM 2321 C CA . ARG A 1 298 ? -1.035 17.475 9.779 1.00 82.81 298 ARG A CA 1
ATOM 2322 C C . ARG A 1 298 ? -1.475 18.381 8.635 1.00 82.81 298 ARG A C 1
ATOM 2324 O O . ARG A 1 298 ? -0.985 19.499 8.492 1.00 82.81 298 ARG A O 1
ATOM 2331 N N . THR A 1 299 ? -2.399 17.888 7.825 1.00 86.12 299 THR A N 1
ATOM 2332 C CA . THR A 1 299 ? -3.050 18.667 6.771 1.00 86.12 299 THR A CA 1
ATOM 2333 C C . THR A 1 299 ? -4.516 18.809 7.135 1.00 86.12 299 THR A C 1
ATOM 2335 O O . THR A 1 299 ? -5.195 17.795 7.312 1.00 86.12 299 THR A O 1
ATOM 2338 N N . TYR A 1 300 ? -4.969 20.053 7.243 1.00 91.25 300 TYR A N 1
ATOM 2339 C CA . TYR A 1 300 ? -6.357 20.406 7.502 1.00 91.25 300 TYR A CA 1
ATOM 2340 C C . TYR A 1 300 ? -7.013 20.876 6.207 1.00 91.25 300 TYR A C 1
ATOM 2342 O O . TYR A 1 300 ? -6.368 21.537 5.388 1.00 91.25 300 TYR A O 1
ATOM 2350 N N . TYR A 1 301 ? -8.283 20.531 6.033 1.00 94.25 301 TYR A N 1
ATOM 2351 C CA . TYR A 1 301 ? -9.092 20.933 4.887 1.00 94.25 301 TYR A CA 1
ATOM 2352 C C . TYR A 1 301 ? -10.162 21.931 5.325 1.00 94.25 301 TYR A C 1
ATOM 2354 O O . TYR A 1 301 ? -10.826 21.734 6.340 1.00 94.25 301 TYR A O 1
ATOM 2362 N N . GLU A 1 302 ? -10.333 22.998 4.559 1.00 93.38 302 GLU A N 1
ATOM 2363 C CA . GLU A 1 302 ? -11.304 24.059 4.823 1.00 93.38 302 GLU A CA 1
ATOM 2364 C C . GLU A 1 302 ? -12.174 24.249 3.581 1.00 93.38 302 GLU A C 1
ATOM 2366 O O . GLU A 1 302 ? -11.709 24.054 2.459 1.00 93.38 302 GLU A O 1
ATOM 2371 N N . ILE A 1 303 ? -13.448 24.583 3.771 1.00 92.56 303 ILE A N 1
ATOM 2372 C CA . ILE A 1 303 ? -14.351 24.882 2.653 1.00 92.56 303 ILE A CA 1
ATOM 2373 C C . ILE A 1 303 ? -13.927 26.234 2.075 1.00 92.56 303 ILE A C 1
ATOM 2375 O O . ILE A 1 303 ? -13.761 27.185 2.841 1.00 92.56 303 ILE A O 1
ATOM 2379 N N . ALA A 1 304 ? -13.672 26.268 0.765 1.00 85.06 304 ALA A N 1
ATOM 2380 C CA . ALA A 1 304 ? -13.183 27.451 0.058 1.00 85.06 304 ALA A CA 1
ATOM 2381 C C . ALA A 1 304 ? -14.272 28.515 -0.153 1.00 85.06 304 ALA A C 1
ATOM 2383 O O . ALA A 1 304 ? -15.468 28.146 -0.233 1.00 85.06 304 ALA A O 1
#

Secondary structure (DSSP, 8-state):
---------HHHHHHHHHHHHHHHHHHHHHGGGS-HHHHHHHHHHHHHHHHHHHHHHHHHHHHHHHHH--S--TT---SSS-SHHHHHHHHHHHHTS-HHHHHHHHHHHHHHTSSS-TTTGGG-TT--GGG--SHHHHHHHTTSSSHHHHHHHHHHHHHH-TT--HHHHHHHHTT-----TTPEEPPS--HHHHHHHHHHHHHHHHHHHH-GGGHHHHHHHHHHHHHHHT---EEHHHHHHHHHHHH---BHHHHHHHTT--HHHHHHHHHHHHHTTSEEEEEPPGGGSPTT--SPPPEEEEE-

Radius of gyration: 27.97 Å; chains: 1; bounding box: 66×68×75 Å

Foldseek 3Di:
DDDPDPDDPPVVVVVVVVVCVVCPVVVVVCVVVDDPVVNVVVVVVVLVVLLVVLLVVLVVLLVQLVVLDDPDDPDDDPPPLSHSQSSLCVVCVVVVHDSVSSVLSPCLCVLPPPVPPLVRQCPPVQFRLVLVSDPLLQSLLVLAPHSVVLSVVQRNVCVVPVPSDSVNSNCVSLPDPLDDQQDKDAQLDDPVVVVVLVVLVVVLVVVCVVPVVCNVVSVVVNVVVVVLRRGGIGGNNVLQCCCCPVVVQFFQVSSCVSVVHDSVSSVVVLVVCCVVQQKDKDWADPVNDDVPDDDGTTIGIDGD

Sequence (304 aa):
SATAIATEPAAQTIDWMNAIDRRADEIIQALPERTEEEVLEIRNSARALGRAAWRIEAACDAAILDRVRLKGGRGKRDVDEVGVDAAVRKVAAELGVAPRTIYQNAQIHKTFFEETPERACRSIEDGTLDHLEEKEFYKAALRSPEPRETLEHFARQKAEDPNFSTGDAWKVVKGRAVPPLHTELPAIADDAVMRAWREYITAGQNLAQVVPAAGESIKYAVDDIKYIIETPAQTVQGRIISLIQNQGINELDPIAHAMQQHRDVVKVWLNRMVEDGTLSSRQQIAEERAPGARGPARTYYEIA

pLDDT: mean 80.78, std 14.48, range [33.75, 96.88]